Protein AF-0000000070243271 (afdb_homodimer)

Radius of gyration: 21.23 Å; Cα contacts (8 Å, |Δi|>4): 600; chains: 2; bounding box: 46×68×49 Å

Solvent-accessible surface area (backbone atoms only — not comparable to full-atom values): 15924 Å² total; per-residue (Å²): 131,81,69,35,31,33,35,34,61,38,67,76,50,45,68,40,22,35,49,40,26,50,56,62,60,64,47,43,55,57,32,71,38,32,36,36,36,37,34,34,60,41,64,71,77,74,75,65,86,79,69,79,80,71,76,58,77,74,60,64,72,60,84,61,71,49,67,11,54,52,48,18,47,50,57,23,44,75,54,47,26,44,73,46,78,45,79,45,78,36,56,53,50,62,47,52,55,48,50,40,57,75,67,62,37,62,31,36,41,38,58,31,37,12,82,38,94,88,37,57,43,46,67,51,70,55,58,51,53,40,65,29,55,51,90,45,35,35,33,39,35,62,31,69,54,76,125,132,80,69,34,30,34,35,34,61,39,64,77,50,46,68,40,22,34,50,40,25,50,55,60,62,63,46,43,56,57,31,71,38,32,37,36,36,38,33,34,59,42,63,70,78,74,74,65,86,78,72,81,80,72,75,58,77,74,60,66,73,59,85,62,72,52,68,9,55,54,48,19,46,50,59,23,44,76,54,45,25,43,72,46,78,46,79,44,78,37,57,54,52,61,47,53,53,49,52,40,58,76,67,62,36,62,30,36,40,38,58,31,36,12,82,37,93,88,39,56,44,48,66,52,70,54,58,50,51,39,66,30,56,51,90,44,36,36,32,38,35,63,30,69,53,76,126

Structure (mmCIF, N/CA/C/O backbone):
data_AF-0000000070243271-model_v1
#
loop_
_entity.id
_entity.type
_entity.pdbx_description
1 polymer 'UspA domain protein'
#
loop_
_atom_site.group_PDB
_atom_site.id
_atom_site.type_symbol
_atom_site.label_atom_id
_atom_site.label_alt_id
_atom_site.label_comp_id
_atom_site.label_asym_id
_atom_site.label_entity_id
_atom_site.label_seq_id
_atom_site.pdbx_PDB_ins_code
_atom_site.Cartn_x
_atom_site.Cartn_y
_atom_site.Cartn_z
_atom_site.occupancy
_atom_site.B_iso_or_equiv
_atom_site.auth_seq_id
_atom_site.auth_comp_id
_atom_site.auth_asym_id
_atom_site.auth_atom_id
_atom_site.pdbx_PDB_model_num
ATOM 1 N N . MET A 1 1 ? 19.438 6.48 -8.609 1 56.66 1 MET A N 1
ATOM 2 C CA . MET A 1 1 ? 18.094 6 -8.305 1 56.66 1 MET A CA 1
ATOM 3 C C . MET A 1 1 ? 17.281 7.066 -7.574 1 56.66 1 MET A C 1
ATOM 5 O O . MET A 1 1 ? 17.828 7.785 -6.73 1 56.66 1 MET A O 1
ATOM 9 N N . GLY A 1 2 ? 16.188 7.551 -8.211 1 71.31 2 GLY A N 1
ATOM 10 C CA . GLY A 1 2 ? 15.523 8.719 -7.656 1 71.31 2 GLY A CA 1
ATOM 11 C C . GLY A 1 2 ? 14.898 8.469 -6.297 1 71.31 2 GLY A C 1
ATOM 12 O O . GLY A 1 2 ? 14.844 7.328 -5.836 1 71.31 2 GLY A O 1
ATOM 13 N N . GLU A 1 3 ? 14.688 9.375 -5.477 1 90.12 3 GLU A N 1
ATOM 14 C CA . GLU A 1 3 ? 14.039 9.352 -4.168 1 90.12 3 GLU A CA 1
ATOM 15 C C . GLU A 1 3 ? 12.594 8.875 -4.281 1 90.12 3 GLU A C 1
ATOM 17 O O . GLU A 1 3 ? 11.875 9.273 -5.203 1 90.12 3 GLU A O 1
ATOM 22 N N . TYR A 1 4 ? 12.297 7.895 -3.494 1 97.12 4 TYR A N 1
ATOM 23 C CA . TYR A 1 4 ? 10.914 7.449 -3.404 1 97.12 4 TYR A CA 1
ATOM 24 C C . TYR A 1 4 ? 10.102 8.375 -2.508 1 97.12 4 TYR A C 1
ATOM 26 O O . TYR A 1 4 ? 10.383 8.508 -1.315 1 97.12 4 TYR A O 1
ATOM 34 N N . ARG A 1 5 ? 9.102 9.016 -3.047 1 98.44 5 ARG A N 1
ATOM 35 C CA . ARG A 1 5 ? 8.336 10.031 -2.334 1 98.44 5 ARG A CA 1
ATOM 36 C C . ARG A 1 5 ? 7.012 9.469 -1.833 1 98.44 5 ARG A C 1
ATOM 38 O O . ARG A 1 5 ? 6.223 8.938 -2.615 1 98.44 5 ARG A O 1
ATOM 45 N N . VAL A 1 6 ? 6.793 9.641 -0.526 1 98.69 6 VAL A N 1
ATOM 46 C CA . VAL A 1 6 ? 5.586 9.133 0.113 1 98.69 6 VAL A CA 1
ATOM 47 C C . VAL A 1 6 ? 4.805 10.281 0.744 1 98.69 6 VAL A C 1
ATOM 49 O O . VAL A 1 6 ? 5.387 11.148 1.398 1 98.69 6 VAL A O 1
ATOM 52 N N . LEU A 1 7 ? 3.488 10.289 0.453 1 98.81 7 LEU A N 1
ATOM 53 C CA . LEU A 1 7 ? 2.598 11.156 1.218 1 98.81 7 LEU A CA 1
ATOM 54 C C . LEU A 1 7 ? 1.928 10.383 2.35 1 98.81 7 LEU A C 1
ATOM 56 O O . LEU A 1 7 ? 1.363 9.305 2.123 1 98.81 7 LEU A O 1
ATOM 60 N N . LEU A 1 8 ? 2.029 10.906 3.553 1 98.69 8 LEU A N 1
ATOM 61 C CA . LEU A 1 8 ? 1.469 10.289 4.746 1 98.69 8 LEU A CA 1
ATOM 62 C C . LEU A 1 8 ? 0.475 11.219 5.43 1 98.69 8 LEU A C 1
ATOM 64 O O . LEU A 1 8 ? 0.831 11.93 6.379 1 98.69 8 LEU A O 1
ATOM 68 N N . PRO A 1 9 ? -0.8 11.18 4.938 1 98 9 PRO A N 1
ATOM 69 C CA . PRO A 1 9 ? -1.836 11.922 5.66 1 98 9 PRO A CA 1
ATOM 70 C C . PRO A 1 9 ? -2.141 11.328 7.031 1 98 9 PRO A C 1
ATOM 72 O O . PRO A 1 9 ? -2.324 10.109 7.152 1 98 9 PRO A O 1
ATOM 75 N N . VAL A 1 10 ? -2.197 12.211 8.016 1 95.81 10 VAL A N 1
ATOM 76 C CA . VAL A 1 10 ? -2.484 11.727 9.359 1 95.81 10 VAL A CA 1
ATOM 77 C C . VAL A 1 10 ? -3.607 12.555 9.984 1 95.81 10 VAL A C 1
ATOM 79 O O . VAL A 1 10 ? -3.812 13.711 9.609 1 95.81 10 VAL A O 1
ATOM 82 N N . ASP A 1 11 ? -4.379 11.836 10.82 1 90.88 11 ASP A N 1
ATOM 83 C CA . ASP A 1 11 ? -5.316 12.555 11.672 1 90.88 11 ASP A CA 1
ATOM 84 C C . ASP A 1 11 ? -4.703 12.852 13.039 1 90.88 11 ASP A C 1
ATOM 86 O O . ASP A 1 11 ? -3.482 12.961 13.172 1 90.88 11 ASP A O 1
ATOM 90 N N . THR A 1 12 ? -5.539 13.016 14.078 1 89 12 THR A N 1
ATOM 91 C CA . THR A 1 12 ? -5.031 13.406 15.391 1 89 12 THR A CA 1
ATOM 92 C C . THR A 1 12 ? -4.695 12.18 16.234 1 89 12 THR A C 1
ATOM 94 O O . THR A 1 12 ? -4.156 12.297 17.328 1 89 12 THR A O 1
ATOM 97 N N . GLU A 1 13 ? -4.969 10.992 15.688 1 89.88 13 GLU A N 1
ATOM 98 C CA . GLU A 1 13 ? -4.723 9.773 16.453 1 89.88 13 GLU A CA 1
ATOM 99 C C . GLU A 1 13 ? -3.273 9.32 16.328 1 89.88 13 GLU A C 1
ATOM 101 O O . GLU A 1 13 ? -2.852 8.867 15.258 1 89.88 13 GLU A O 1
ATOM 106 N N . THR A 1 14 ? -2.533 9.336 17.438 1 91.81 14 THR A N 1
ATOM 107 C CA . THR A 1 14 ? -1.091 9.117 17.453 1 91.81 14 THR A CA 1
ATOM 108 C C . THR A 1 14 ? -0.755 7.676 17.109 1 91.81 14 THR A C 1
ATOM 110 O O . THR A 1 14 ? 0.218 7.414 16.391 1 91.81 14 THR A O 1
ATOM 113 N N . ASN A 1 15 ? -1.508 6.703 17.578 1 90.62 15 ASN A N 1
ATOM 114 C CA . ASN A 1 15 ? -1.226 5.301 17.281 1 90.62 15 ASN A CA 1
ATOM 115 C C . ASN A 1 15 ? -1.332 5.004 15.789 1 90.62 15 ASN A C 1
ATOM 117 O O . ASN A 1 15 ? -0.486 4.305 15.227 1 90.62 15 ASN A O 1
ATOM 121 N N . ARG A 1 16 ? -2.334 5.555 15.188 1 93.31 16 ARG A N 1
ATOM 122 C CA . ARG A 1 16 ? -2.504 5.355 13.75 1 93.31 16 ARG A CA 1
ATOM 123 C C . ARG A 1 16 ? -1.382 6.031 12.969 1 93.31 16 ARG A C 1
ATOM 125 O O . ARG A 1 16 ? -0.866 5.469 12 1 93.31 16 ARG A O 1
ATOM 132 N N . ALA A 1 17 ? -1.034 7.219 13.43 1 94.5 17 ALA A N 1
ATOM 133 C CA . ALA A 1 17 ? 0.056 7.945 12.781 1 94.5 17 ALA A CA 1
ATOM 134 C C . ALA A 1 17 ? 1.365 7.168 12.875 1 94.5 17 ALA A C 1
ATOM 136 O O . ALA A 1 17 ? 2.1 7.055 11.891 1 94.5 17 ALA A O 1
ATOM 137 N N . ARG A 1 18 ? 1.622 6.633 14.023 1 94.88 18 ARG A N 1
ATOM 138 C CA . ARG A 1 18 ? 2.842 5.859 14.234 1 94.88 18 ARG A CA 1
ATOM 139 C C . ARG A 1 18 ? 2.854 4.609 13.359 1 94.88 18 ARG A C 1
ATOM 141 O O . ARG A 1 18 ? 3.863 4.293 12.727 1 94.88 18 ARG A O 1
ATOM 148 N N . HIS A 1 19 ? 1.741 3.943 13.32 1 94.44 19 HIS A N 1
ATOM 149 C CA . HIS A 1 19 ? 1.658 2.709 12.555 1 94.44 19 HIS A CA 1
ATOM 150 C C . HIS A 1 19 ? 1.854 2.977 11.062 1 94.44 19 HIS A C 1
ATOM 152 O O . HIS A 1 19 ? 2.566 2.234 10.383 1 94.44 19 HIS A O 1
ATOM 158 N N . ALA A 1 20 ? 1.233 4.008 10.594 1 96.25 20 ALA A N 1
ATOM 159 C CA . ALA A 1 20 ? 1.425 4.395 9.195 1 96.25 20 ALA A CA 1
ATOM 160 C C . ALA A 1 20 ? 2.885 4.742 8.922 1 96.25 20 ALA A C 1
ATOM 162 O O . ALA A 1 20 ? 3.441 4.34 7.895 1 96.25 20 ALA A O 1
ATOM 163 N N . ALA A 1 21 ? 3.49 5.461 9.844 1 97.38 21 ALA A N 1
ATOM 164 C CA . ALA A 1 21 ? 4.895 5.832 9.703 1 97.38 21 ALA A CA 1
ATOM 165 C C . ALA A 1 21 ? 5.789 4.594 9.672 1 97.38 21 ALA A C 1
ATOM 167 O O . ALA A 1 21 ? 6.734 4.523 8.883 1 97.38 21 ALA A O 1
ATOM 168 N N . GLU A 1 22 ? 5.48 3.676 10.5 1 95.94 22 GLU A N 1
ATOM 169 C CA . GLU A 1 22 ? 6.25 2.436 10.539 1 95.94 22 GLU A CA 1
ATOM 170 C C . GLU A 1 22 ? 6.137 1.67 9.227 1 95.94 22 GLU A C 1
ATOM 172 O O . GLU A 1 22 ? 7.094 1.025 8.789 1 95.94 22 GLU A O 1
ATOM 177 N N . THR A 1 23 ? 4.977 1.713 8.641 1 96.69 23 THR A N 1
ATOM 178 C CA . THR A 1 23 ? 4.77 1.091 7.34 1 96.69 23 THR A CA 1
ATOM 179 C C . THR A 1 23 ? 5.676 1.727 6.285 1 96.69 23 THR A C 1
ATOM 181 O O . THR A 1 23 ? 6.277 1.024 5.469 1 96.69 23 THR A O 1
ATOM 184 N N . VAL A 1 24 ? 5.816 3.029 6.297 1 97.62 24 VAL A N 1
ATOM 185 C CA . VAL A 1 24 ? 6.691 3.756 5.383 1 97.62 24 VAL A CA 1
ATOM 186 C C . VAL A 1 24 ? 8.148 3.395 5.664 1 97.62 24 VAL A C 1
ATOM 188 O O . VAL A 1 24 ? 8.922 3.139 4.734 1 97.62 24 VAL A O 1
ATOM 191 N N . ALA A 1 25 ? 8.5 3.309 6.918 1 96.44 25 ALA A N 1
ATOM 192 C CA . ALA A 1 25 ? 9.875 3.039 7.32 1 96.44 25 ALA A CA 1
ATOM 193 C C . ALA A 1 25 ? 10.289 1.619 6.941 1 96.44 25 ALA A C 1
ATOM 195 O O . ALA A 1 25 ? 11.484 1.312 6.863 1 96.44 25 ALA A O 1
ATOM 196 N N . ALA A 1 26 ? 9.344 0.75 6.723 1 95.31 26 ALA A N 1
ATOM 197 C CA . ALA A 1 26 ? 9.609 -0.658 6.441 1 95.31 26 ALA A CA 1
ATOM 198 C C . ALA A 1 26 ? 9.805 -0.891 4.945 1 95.31 26 ALA A C 1
ATOM 200 O O . ALA A 1 26 ? 10.078 -2.016 4.516 1 95.31 26 ALA A O 1
ATOM 201 N N . LEU A 1 27 ? 9.625 0.152 4.133 1 95.81 27 LEU A N 1
ATOM 202 C CA . LEU A 1 27 ? 9.859 0.013 2.697 1 95.81 27 LEU A CA 1
ATOM 203 C C . LEU A 1 27 ? 11.273 -0.48 2.418 1 95.81 27 LEU A C 1
ATOM 205 O O . LEU A 1 27 ? 12.18 -0.263 3.225 1 95.81 27 LEU A O 1
ATOM 209 N N . PRO A 1 28 ? 11.43 -1.157 1.275 1 93.81 28 PRO A N 1
ATOM 210 C CA . PRO A 1 28 ? 12.75 -1.725 1.02 1 93.81 28 PRO A CA 1
ATOM 211 C C . PRO A 1 28 ? 13.812 -0.657 0.759 1 93.81 28 PRO A C 1
ATOM 213 O O . PRO A 1 28 ? 13.477 0.481 0.419 1 93.81 28 PRO A O 1
ATOM 216 N N . GLY A 1 29 ? 15.086 -1.037 0.927 1 87 29 GLY A N 1
ATOM 217 C CA . GLY A 1 29 ? 16.203 -0.129 0.715 1 87 29 GLY A CA 1
ATOM 218 C C . GLY A 1 29 ? 16.562 0.673 1.951 1 87 29 GLY A C 1
ATOM 219 O O . GLY A 1 29 ? 16.078 0.388 3.047 1 87 29 GLY A O 1
ATOM 220 N N . ASP A 1 30 ? 17.422 1.712 1.722 1 89.06 30 ASP A N 1
ATOM 221 C CA . ASP A 1 30 ? 17.859 2.598 2.797 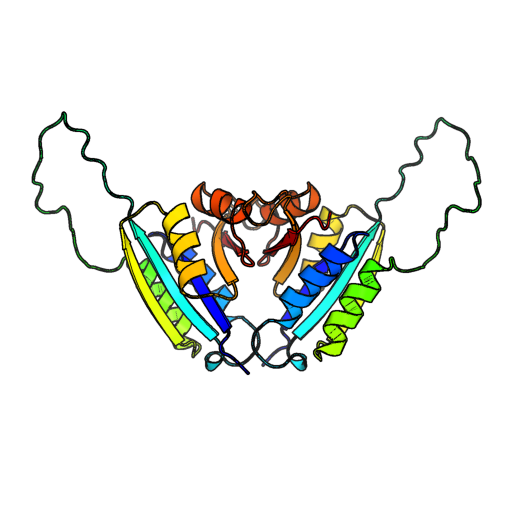1 89.06 30 ASP A CA 1
ATOM 222 C C . ASP A 1 30 ? 16.828 3.689 3.062 1 89.06 30 ASP A C 1
ATOM 224 O O . ASP A 1 30 ? 16.203 4.207 2.129 1 89.06 30 ASP A O 1
ATOM 228 N N . GLY A 1 31 ? 16.641 3.945 4.363 1 91.31 31 GLY A N 1
ATOM 229 C CA . GLY A 1 31 ? 15.742 5.027 4.715 1 91.31 31 GLY A CA 1
ATOM 230 C C . GLY A 1 31 ? 16 6.301 3.936 1 91.31 31 GLY A C 1
ATOM 231 O O . GLY A 1 31 ? 15.078 7.035 3.596 1 91.31 31 GLY A O 1
ATOM 232 N N . ALA A 1 32 ? 17.203 6.516 3.576 1 92.44 32 ALA A N 1
ATOM 233 C CA . ALA A 1 32 ? 17.609 7.738 2.883 1 92.44 32 ALA A CA 1
ATOM 234 C C . ALA A 1 32 ? 17.078 7.762 1.455 1 92.44 32 ALA A C 1
ATOM 236 O O . ALA A 1 32 ? 17.062 8.805 0.803 1 92.44 32 ALA A O 1
ATOM 237 N N . SER A 1 33 ? 16.609 6.664 0.998 1 93.31 33 SER A N 1
ATOM 238 C CA . SER A 1 33 ? 16.078 6.586 -0.355 1 93.31 33 SER A CA 1
ATOM 239 C C . SER A 1 33 ? 14.594 6.953 -0.378 1 93.31 33 SER A C 1
ATOM 241 O O . SER A 1 33 ? 13.984 7.043 -1.448 1 93.31 33 SER A O 1
ATOM 243 N N . VAL A 1 34 ? 14.039 7.215 0.817 1 97 34 VAL A N 1
ATOM 244 C CA . VAL A 1 34 ? 12.625 7.547 0.947 1 97 34 VAL A CA 1
ATOM 245 C C . VAL A 1 34 ? 12.477 8.969 1.477 1 97 34 VAL A C 1
ATOM 247 O O . VAL A 1 34 ? 13.203 9.383 2.385 1 97 34 VAL A O 1
ATOM 250 N N . HIS A 1 35 ? 11.617 9.711 0.886 1 98.12 35 HIS A N 1
ATOM 251 C CA . HIS A 1 35 ? 11.195 11.023 1.362 1 98.12 35 HIS A CA 1
ATOM 252 C C . HIS A 1 35 ? 9.703 11.039 1.686 1 98.12 35 HIS A C 1
ATOM 254 O O . HIS A 1 35 ? 8.867 10.828 0.802 1 98.12 35 HIS A O 1
ATOM 260 N N . ALA A 1 36 ? 9.398 11.336 2.943 1 98.56 36 ALA A N 1
ATOM 261 C CA . ALA A 1 36 ? 8 11.312 3.381 1 98.56 36 ALA A CA 1
ATOM 262 C C . ALA A 1 36 ? 7.512 12.727 3.705 1 98.56 36 ALA A C 1
ATOM 264 O O . ALA A 1 36 ? 8.219 13.5 4.344 1 98.56 36 ALA A O 1
ATOM 265 N N . THR A 1 37 ? 6.383 13.055 3.217 1 98.69 37 THR A N 1
ATOM 266 C CA . THR A 1 37 ? 5.656 14.242 3.648 1 98.69 37 THR A CA 1
ATOM 267 C C . THR A 1 37 ? 4.496 13.859 4.562 1 98.69 37 THR A C 1
ATOM 269 O O . THR A 1 37 ? 3.525 13.242 4.121 1 98.69 37 THR A O 1
ATOM 272 N N . VAL A 1 38 ? 4.625 14.211 5.793 1 98.56 38 VAL A N 1
ATOM 273 C CA . VAL A 1 38 ? 3.541 14.016 6.75 1 98.56 38 VAL A CA 1
ATOM 274 C C . VAL A 1 38 ? 2.562 15.188 6.664 1 98.56 38 VAL A C 1
ATOM 276 O O . VAL A 1 38 ? 2.938 16.328 6.902 1 98.56 38 VAL A O 1
ATOM 279 N N . LEU A 1 39 ? 1.296 14.859 6.332 1 98.06 39 LEU A N 1
ATOM 280 C CA . LEU A 1 39 ? 0.301 15.891 6.047 1 98.06 39 LEU A CA 1
ATOM 281 C C . LEU A 1 39 ? -0.854 15.82 7.039 1 98.06 39 LEU A C 1
ATOM 283 O O . LEU A 1 39 ? -1.428 14.75 7.254 1 98.06 39 LEU A O 1
ATOM 287 N N . HIS A 1 40 ? -1.132 16.828 7.617 1 96.75 40 HIS A N 1
ATOM 288 C CA . HIS A 1 40 ? -2.344 16.984 8.414 1 96.75 40 HIS A CA 1
ATOM 289 C C . HIS A 1 40 ? -3.254 18.062 7.824 1 96.75 40 HIS A C 1
ATOM 291 O O . HIS A 1 40 ? -2.814 19.188 7.574 1 96.75 40 HIS A O 1
ATOM 297 N N . VAL A 1 41 ? -4.504 17.672 7.641 1 95.19 41 VAL A N 1
ATOM 298 C CA . VAL A 1 41 ? -5.488 18.578 7.059 1 95.19 41 VAL A CA 1
ATOM 299 C C . VAL A 1 41 ? -6.555 18.922 8.094 1 95.19 41 VAL A C 1
ATOM 301 O O . VAL A 1 41 ? -7.145 18.031 8.703 1 95.19 41 VAL A O 1
ATOM 304 N N . ILE A 1 42 ? -6.797 20.141 8.336 1 89.19 42 ILE A N 1
ATOM 305 C CA . ILE A 1 42 ? -7.844 20.609 9.242 1 89.19 42 ILE A CA 1
ATOM 306 C C . ILE A 1 42 ? -9.008 21.172 8.43 1 89.19 42 ILE A C 1
ATOM 308 O O . ILE A 1 42 ? -8.82 22.047 7.574 1 89.19 42 ILE A O 1
ATOM 312 N N . GLU A 1 43 ? -10.164 20.578 8.648 1 84.56 43 GLU A N 1
ATOM 313 C CA . GLU A 1 43 ? -11.344 21.109 7.977 1 84.56 43 GLU A CA 1
ATOM 314 C C . GLU A 1 43 ? -11.789 22.422 8.602 1 84.56 43 GLU A C 1
ATOM 316 O O . GLU A 1 43 ? -11.891 22.547 9.82 1 84.56 43 GLU A O 1
ATOM 321 N N . PRO A 1 44 ? -11.945 23.422 7.707 1 74.62 44 PRO A N 1
ATOM 322 C CA . PRO A 1 44 ? -12.367 24.719 8.25 1 74.62 44 PRO A CA 1
ATOM 323 C C . PRO A 1 44 ? -13.75 24.656 8.891 1 74.62 44 PRO A C 1
ATOM 325 O O . PRO A 1 44 ? -14.609 23.875 8.461 1 74.62 44 PRO A O 1
ATOM 328 N N . PHE A 1 45 ? -13.852 24.938 10.18 1 60.88 45 PHE A N 1
ATOM 329 C CA . PHE A 1 45 ? -15.156 25.109 10.812 1 60.88 45 PHE A CA 1
ATOM 330 C C . PHE A 1 45 ? -16.016 26.094 10.031 1 60.88 45 PHE A C 1
ATOM 332 O O . PHE A 1 45 ? -15.562 27.188 9.688 1 60.88 45 PHE A O 1
ATOM 339 N N . GLU A 1 46 ? -16.844 25.547 9.102 1 53.69 46 GLU A N 1
ATOM 340 C CA . GLU A 1 46 ? -17.781 26.531 8.578 1 53.69 46 GLU A CA 1
ATOM 341 C C . GLU A 1 46 ? -18.547 27.219 9.703 1 53.69 46 GLU A C 1
ATOM 343 O O . GLU A 1 46 ? -19.203 26.547 10.508 1 53.69 46 GLU A O 1
ATOM 348 N N . ALA A 1 47 ? -18.141 28.297 10.289 1 48.56 47 ALA A N 1
ATOM 349 C CA . ALA A 1 47 ? -19.047 29.062 11.133 1 48.56 47 ALA A CA 1
ATOM 350 C C . ALA A 1 47 ? -20.422 29.188 10.5 1 48.56 47 ALA A C 1
ATOM 352 O O . ALA A 1 47 ? -20.562 29.719 9.391 1 48.56 47 ALA A O 1
ATOM 353 N N . THR A 1 48 ? -21.297 28.281 10.648 1 49.75 48 THR A N 1
ATOM 354 C CA . THR A 1 48 ? -22.641 28.688 10.289 1 49.75 48 THR A CA 1
ATOM 355 C C . THR A 1 48 ? -22.969 30.078 10.836 1 49.75 48 THR A C 1
ATOM 357 O O . THR A 1 48 ? -22.469 30.453 11.906 1 49.75 48 THR A O 1
ATOM 360 N N . ASP A 1 49 ? -23.391 31 10.102 1 45.22 49 ASP A N 1
ATOM 361 C CA . ASP A 1 49 ? -23.812 32.375 10.391 1 45.22 49 ASP A CA 1
ATOM 362 C C . ASP A 1 49 ? -24.609 32.438 11.703 1 45.22 49 ASP A C 1
ATOM 364 O O . ASP A 1 49 ? -24.953 33.531 12.172 1 45.22 49 ASP A O 1
ATOM 368 N N . GLU A 1 50 ? -25.438 31.438 12.18 1 46.78 50 GLU A N 1
ATOM 369 C CA . GLU A 1 50 ? -26.391 31.953 13.164 1 46.78 50 GLU A CA 1
ATOM 370 C C . GLU A 1 50 ? -25.719 32.156 14.531 1 46.78 50 GLU A C 1
ATOM 372 O O . GLU A 1 50 ? -26.266 32.844 15.391 1 46.78 50 GLU A O 1
ATOM 377 N N . GLY A 1 51 ? -25.219 31.031 15.312 1 43.12 51 GLY A N 1
ATOM 378 C CA . GLY A 1 51 ? -25.078 31.266 16.734 1 43.12 51 GLY A CA 1
ATOM 379 C C . GLY A 1 51 ? -23.812 32 17.109 1 43.12 51 GLY A C 1
ATOM 380 O O . GLY A 1 51 ? -22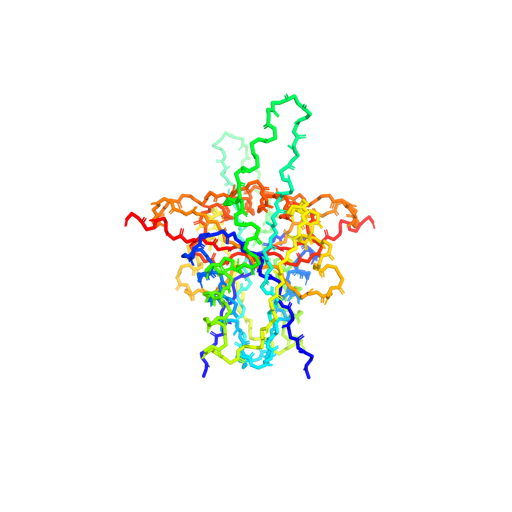.953 32.219 16.25 1 43.12 51 GLY A O 1
ATOM 381 N N . PRO A 1 52 ? -23.734 32.656 18.438 1 44.62 52 PRO A N 1
ATOM 382 C CA . PRO A 1 52 ? -22.812 33.656 18.922 1 44.62 52 PRO A CA 1
ATOM 383 C C . PRO A 1 52 ? -21.344 33.281 18.719 1 44.62 52 PRO A C 1
ATOM 385 O O . PRO A 1 52 ? -21.016 32.094 18.672 1 44.62 52 PRO A O 1
ATOM 388 N N . ILE A 1 53 ? -20.734 34.094 18.062 1 42.69 53 ILE A N 1
ATOM 389 C CA . ILE A 1 53 ? -19.281 34.25 17.984 1 42.69 53 ILE A CA 1
ATOM 390 C C . ILE A 1 53 ? -18.656 34 19.359 1 42.69 53 ILE A C 1
ATOM 392 O O . ILE A 1 53 ? -18.781 34.812 20.266 1 42.69 53 ILE A O 1
ATOM 396 N N . ILE A 1 54 ? -19.016 32.875 20.094 1 39.97 54 ILE A N 1
ATOM 397 C CA . ILE A 1 54 ? -18.234 32.812 21.312 1 39.97 54 ILE A CA 1
ATOM 398 C C . ILE A 1 54 ? -16.734 32.844 20.969 1 39.97 54 ILE A C 1
ATOM 400 O O . ILE A 1 54 ? -16.266 32 20.219 1 39.97 54 ILE A O 1
ATOM 404 N N . GLU A 1 55 ? -16.125 34.031 21.031 1 39.22 55 GLU A N 1
ATOM 405 C CA . GLU A 1 55 ? -14.695 34.312 21.047 1 39.22 55 GLU A CA 1
ATOM 406 C C . GLU A 1 55 ? -13.945 33.344 21.953 1 39.22 55 GLU A C 1
ATOM 408 O O . GLU A 1 55 ? -13.797 33.594 23.156 1 39.22 55 GLU A O 1
ATOM 413 N N . THR A 1 56 ? -14.492 32.188 22.266 1 37.19 56 THR A N 1
ATOM 414 C CA . THR A 1 56 ? -13.547 31.547 23.172 1 37.19 56 THR A CA 1
ATOM 415 C C . THR A 1 56 ? -12.141 31.547 22.562 1 37.19 56 THR A C 1
ATOM 417 O O . THR A 1 56 ? -11.969 31.266 21.391 1 37.19 56 THR A O 1
ATOM 420 N N . ASP A 1 57 ? -11.32 32.406 23.078 1 38.34 57 ASP A N 1
ATOM 421 C CA . ASP A 1 57 ? -9.867 32.531 22.953 1 38.34 57 ASP A CA 1
ATOM 422 C C . ASP A 1 57 ? -9.227 31.188 22.688 1 38.34 57 ASP A C 1
ATOM 424 O O . ASP A 1 57 ? -8.102 31.109 22.188 1 38.34 57 ASP A O 1
ATOM 428 N N . ASP A 1 58 ? -9.773 30.188 23.422 1 36.47 58 ASP A N 1
ATOM 429 C CA . ASP A 1 58 ? -8.992 28.953 23.438 1 36.47 58 ASP A CA 1
ATOM 430 C C . ASP A 1 58 ? -9.094 28.234 22.094 1 36.47 58 ASP A C 1
ATOM 432 O O . ASP A 1 58 ? -9.078 27 22.047 1 36.47 58 ASP A O 1
ATOM 436 N N . ILE A 1 59 ? -9.906 28.859 21.203 1 39.66 59 ILE A N 1
ATOM 437 C CA . ILE A 1 59 ? -9.664 28.203 19.922 1 39.66 59 ILE A CA 1
ATOM 438 C C . ILE A 1 59 ? -8.156 28.094 19.688 1 39.66 59 ILE A C 1
ATOM 440 O O . ILE A 1 59 ? -7.473 29.094 19.469 1 39.66 59 ILE A O 1
ATOM 444 N N . HIS A 1 60 ? -7.512 27.422 20.484 1 37.09 60 HIS A N 1
ATOM 445 C CA . HIS A 1 60 ? -6.148 27.062 20.094 1 37.09 60 HIS A CA 1
ATOM 446 C C . HIS A 1 60 ? -6.004 27 18.578 1 37.09 60 HIS A C 1
ATOM 448 O O . HIS A 1 60 ? -6.5 26.062 17.953 1 37.09 60 HIS A O 1
ATOM 454 N N . THR A 1 61 ? -6.301 27.984 17.891 1 41.94 61 THR A N 1
ATOM 455 C CA . THR A 1 61 ? -5.566 28.172 16.641 1 41.94 61 THR A CA 1
ATOM 456 C C . THR A 1 61 ? -4.145 27.625 16.766 1 41.94 61 THR A C 1
ATOM 458 O O . THR A 1 61 ? -3.227 28.125 16.109 1 41.94 61 THR A O 1
ATOM 461 N N . ASP A 1 62 ? -3.754 27.203 17.969 1 42.53 62 ASP A N 1
ATOM 462 C CA . ASP A 1 62 ? -2.371 26.797 18.219 1 42.53 62 ASP A CA 1
ATOM 463 C C . ASP A 1 62 ? -1.803 26.031 17.031 1 42.53 62 ASP A C 1
ATOM 465 O O . ASP A 1 62 ? -2.365 25.016 16.609 1 42.53 62 ASP A O 1
ATOM 469 N N . ASP A 1 63 ? -1.17 26.766 16.125 1 49.59 63 ASP A N 1
ATOM 470 C CA . ASP A 1 63 ? -0.123 26.344 15.203 1 49.59 63 ASP A CA 1
ATOM 471 C C . ASP A 1 63 ? 0.544 25.047 15.68 1 49.59 63 ASP A C 1
ATOM 473 O O . ASP A 1 63 ? 1.658 24.734 15.258 1 49.59 63 ASP A O 1
ATOM 477 N N . THR A 1 64 ? 0.116 24.562 16.844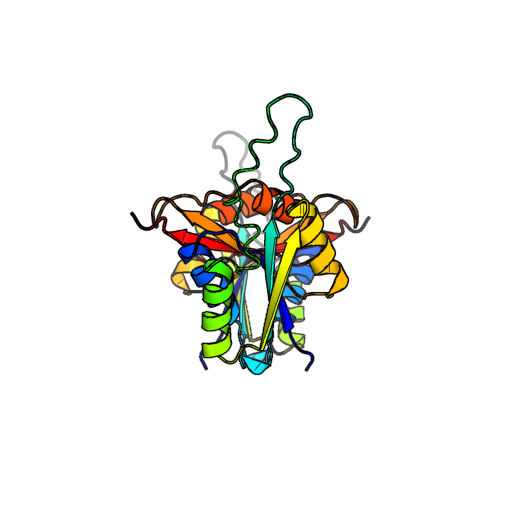 1 57.69 64 THR A N 1
ATOM 478 C CA . THR A 1 64 ? 0.829 23.375 17.328 1 57.69 64 THR A CA 1
ATOM 479 C C . THR A 1 64 ? 0.442 22.141 16.531 1 57.69 64 THR A C 1
ATOM 481 O O . THR A 1 64 ? -0.745 21.859 16.344 1 57.69 64 THR A O 1
ATOM 484 N N . LEU A 1 65 ? 1.338 21.75 15.734 1 65.88 65 LEU A N 1
ATOM 485 C CA . LEU A 1 65 ? 1.211 20.484 15.031 1 65.88 65 LEU A CA 1
ATOM 486 C C . LEU A 1 65 ? 0.668 19.406 15.961 1 65.88 65 LEU A C 1
ATOM 488 O O . LEU A 1 65 ? 1.09 19.297 17.125 1 65.88 65 LEU A O 1
ATOM 492 N N . PRO A 1 66 ? -0.458 18.859 15.539 1 79.44 66 PRO A N 1
ATOM 493 C CA . PRO A 1 66 ? -0.914 17.734 16.359 1 79.44 66 PRO A CA 1
ATOM 494 C C . PRO A 1 66 ? 0.213 16.766 16.703 1 79.44 66 PRO A C 1
ATOM 496 O O . PRO A 1 66 ? 1.154 16.594 15.93 1 79.44 66 PRO A O 1
ATOM 499 N N . ASP A 1 67 ? 0.197 16.281 17.906 1 89.38 67 ASP A N 1
ATOM 500 C CA . ASP A 1 67 ? 1.158 15.297 18.391 1 89.38 67 ASP A CA 1
ATOM 501 C C . ASP A 1 67 ? 1.314 14.156 17.375 1 89.38 67 ASP A C 1
ATOM 503 O O . ASP A 1 67 ? 2.402 13.594 17.234 1 89.38 67 ASP A O 1
ATOM 507 N N . SER A 1 68 ? 0.316 13.93 16.641 1 91.69 68 SER A N 1
ATOM 508 C CA . SER A 1 68 ? 0.344 12.836 15.68 1 91.69 68 SER A CA 1
ATOM 509 C C . SER A 1 68 ? 1.347 13.109 14.562 1 91.69 68 SER A C 1
ATOM 511 O O . SER A 1 68 ? 2.018 12.188 14.086 1 91.69 68 SER A O 1
ATOM 513 N N . ILE A 1 69 ? 1.476 14.305 14.133 1 94.12 69 ILE A N 1
ATOM 514 C CA . ILE A 1 69 ? 2.408 14.672 13.07 1 94.12 69 ILE A CA 1
ATOM 515 C C . ILE A 1 69 ? 3.842 14.438 13.539 1 94.12 69 ILE A C 1
ATOM 517 O O . ILE A 1 69 ? 4.637 13.805 12.844 1 94.12 69 ILE A O 1
ATOM 521 N N . GLU A 1 70 ? 4.082 14.93 14.688 1 94.19 70 GLU A N 1
ATOM 522 C CA . GLU A 1 70 ? 5.438 14.789 15.211 1 94.19 70 GLU A CA 1
ATOM 523 C C . GLU A 1 70 ? 5.766 13.336 15.516 1 94.19 70 GLU A C 1
ATOM 525 O O . GLU A 1 70 ? 6.895 12.883 15.297 1 94.19 70 GLU A O 1
ATOM 530 N N . THR A 1 71 ? 4.828 12.688 16.031 1 95.31 71 THR A N 1
ATOM 531 C CA . THR A 1 71 ? 5.012 11.266 16.312 1 95.31 71 THR A CA 1
ATOM 532 C C . THR A 1 71 ? 5.391 10.508 15.039 1 95.31 71 THR A C 1
ATOM 534 O O . THR A 1 71 ? 6.348 9.727 15.031 1 95.31 71 THR A O 1
ATOM 537 N N . ALA A 1 72 ? 4.688 10.75 13.992 1 97.12 72 ALA A N 1
ATOM 538 C CA . ALA A 1 72 ? 4.98 10.102 12.719 1 97.12 72 ALA A CA 1
ATOM 539 C C . ALA A 1 72 ? 6.344 10.523 12.188 1 97.12 72 ALA A C 1
ATOM 541 O O . ALA A 1 72 ? 7.137 9.688 11.75 1 97.12 72 ALA A O 1
ATOM 542 N N . ALA A 1 73 ? 6.59 11.805 12.273 1 97.69 73 ALA A N 1
ATOM 543 C CA . ALA A 1 73 ? 7.848 12.344 11.758 1 97.69 73 ALA A CA 1
ATOM 544 C C . ALA A 1 73 ? 9.039 11.75 12.5 1 97.69 73 ALA A C 1
ATOM 546 O O . ALA A 1 73 ? 10.023 11.344 11.883 1 97.69 73 ALA A O 1
ATOM 547 N N . ASP A 1 74 ? 8.945 11.695 13.742 1 97.06 74 ASP A N 1
ATOM 548 C CA . ASP A 1 74 ? 10.031 11.18 14.562 1 97.06 74 ASP A CA 1
ATOM 549 C C . ASP A 1 74 ? 10.281 9.695 14.281 1 97.06 74 ASP A C 1
ATOM 551 O O . ASP A 1 74 ? 11.43 9.258 14.203 1 97.06 74 ASP A O 1
ATOM 555 N N . ALA A 1 75 ? 9.227 8.953 14.18 1 96.75 75 ALA A N 1
ATOM 556 C CA . ALA A 1 75 ? 9.344 7.531 13.859 1 96.75 75 ALA A CA 1
ATOM 557 C C . ALA A 1 75 ? 10.078 7.332 12.531 1 96.75 75 ALA A C 1
ATOM 559 O O . ALA A 1 75 ? 10.898 6.422 12.406 1 96.75 75 ALA A O 1
ATOM 560 N N . LEU A 1 76 ? 9.797 8.188 11.594 1 98.06 76 LEU A N 1
ATOM 561 C CA . LEU A 1 76 ? 10.422 8.102 10.273 1 98.06 76 LEU A CA 1
ATOM 562 C C . LEU A 1 76 ? 11.883 8.523 10.336 1 98.06 76 LEU A C 1
ATOM 564 O O . LEU A 1 76 ? 12.758 7.832 9.812 1 98.06 76 LEU A O 1
ATOM 568 N N . ARG A 1 77 ? 12.164 9.617 10.992 1 97.88 77 ARG A N 1
ATOM 569 C CA . ARG A 1 77 ? 13.516 10.141 11.094 1 97.88 77 ARG A CA 1
ATOM 570 C C . ARG A 1 77 ? 14.438 9.148 11.812 1 97.88 77 ARG A C 1
ATOM 572 O O . ARG A 1 77 ? 15.602 9 11.445 1 97.88 77 ARG A O 1
ATOM 579 N N . SER A 1 78 ? 13.891 8.484 12.789 1 97.06 78 SER A N 1
ATOM 580 C CA . SER A 1 78 ? 14.664 7.504 13.547 1 97.06 78 SER A CA 1
ATOM 581 C C . SER A 1 78 ? 15.141 6.359 12.656 1 97.06 78 SER A C 1
ATOM 583 O O . SER A 1 78 ? 16.094 5.664 13 1 97.06 78 SER A O 1
ATOM 585 N N . GLU A 1 79 ? 14.492 6.195 11.531 1 96.19 79 GLU A N 1
ATOM 586 C CA . GLU A 1 79 ? 14.859 5.121 10.617 1 96.19 79 GLU A CA 1
ATOM 587 C C . GLU A 1 79 ? 15.625 5.656 9.414 1 96.19 79 GLU A C 1
ATOM 589 O O . GLU A 1 79 ? 15.797 4.957 8.414 1 96.19 79 GLU A O 1
ATOM 594 N N . GLY A 1 80 ? 15.922 6.93 9.484 1 96.5 80 GLY A N 1
ATOM 595 C CA . GLY A 1 80 ? 16.766 7.523 8.453 1 96.5 80 GLY A CA 1
ATOM 596 C C . GLY A 1 80 ? 15.969 8.047 7.266 1 96.5 80 GLY A C 1
ATOM 597 O O . GLY A 1 80 ? 16.547 8.375 6.227 1 96.5 80 GLY A O 1
ATOM 598 N N . VAL A 1 81 ? 14.672 8.125 7.402 1 97.5 81 VAL A N 1
ATOM 599 C CA . VAL A 1 81 ? 13.82 8.648 6.336 1 97.5 81 VAL A CA 1
ATOM 600 C C . VAL A 1 81 ? 13.836 10.172 6.367 1 97.5 81 VAL A C 1
ATOM 602 O O . VAL A 1 81 ? 13.742 10.781 7.438 1 97.5 81 VAL A O 1
ATOM 605 N N . GLU A 1 82 ? 13.984 10.773 5.246 1 97.5 82 GLU A N 1
ATOM 606 C CA . GLU A 1 82 ? 13.812 12.227 5.16 1 97.5 82 GLU A CA 1
ATOM 607 C C . GLU A 1 82 ? 12.344 12.609 5.289 1 97.5 82 GLU A C 1
ATOM 609 O O . GLU A 1 82 ? 11.477 12 4.66 1 97.5 82 GLU A O 1
ATOM 614 N N . VAL A 1 83 ? 12.117 13.695 6.125 1 98.19 83 VAL A N 1
ATOM 615 C CA . VAL A 1 83 ? 10.719 13.977 6.434 1 98.19 83 VAL A CA 1
ATOM 616 C C . VAL A 1 83 ? 10.445 15.469 6.289 1 98.19 83 VAL A C 1
ATOM 618 O O . VAL A 1 83 ? 11.203 16.297 6.793 1 98.19 83 VAL A O 1
ATOM 621 N N . ASP A 1 84 ? 9.383 15.797 5.594 1 97.88 84 ASP A N 1
ATOM 622 C CA . ASP A 1 84 ? 8.727 17.094 5.645 1 97.88 84 ASP A CA 1
ATOM 623 C C . ASP A 1 84 ? 7.359 17 6.324 1 97.88 84 ASP A C 1
ATOM 625 O O . ASP A 1 84 ? 6.684 15.969 6.219 1 97.88 84 ASP A O 1
ATOM 629 N N . THR A 1 85 ? 7.031 18.031 6.996 1 97.5 85 THR A N 1
ATOM 630 C CA . THR A 1 85 ? 5.703 18.078 7.598 1 97.5 85 THR A CA 1
ATOM 631 C C . THR A 1 85 ? 4.895 19.234 7.012 1 97.5 85 THR A C 1
ATOM 633 O O . THR A 1 85 ? 5.445 20.297 6.699 1 97.5 85 THR A O 1
ATOM 636 N N . ARG A 1 86 ? 3.627 18.969 6.844 1 95.38 86 ARG A N 1
ATOM 637 C CA . ARG A 1 86 ? 2.701 19.984 6.34 1 95.38 86 ARG A CA 1
ATOM 638 C C . ARG A 1 86 ? 1.406 19.984 7.141 1 95.38 86 ARG A C 1
ATOM 640 O O . ARG A 1 86 ? 0.886 18.938 7.496 1 95.38 86 ARG A O 1
ATOM 647 N N . HIS A 1 87 ? 1.021 21.109 7.453 1 93.25 87 HIS A N 1
ATOM 648 C CA . HIS A 1 87 ? -0.256 21.359 8.109 1 93.25 87 HIS A CA 1
ATOM 649 C C . HIS A 1 87 ? -1.099 22.344 7.297 1 93.25 87 HIS A C 1
ATOM 651 O O . HIS A 1 87 ? -0.739 23.516 7.16 1 93.25 87 HIS A O 1
ATOM 657 N N . VAL A 1 88 ? -2.223 21.906 6.801 1 91.75 88 VAL A N 1
ATOM 658 C CA . VAL A 1 88 ? -2.975 22.672 5.824 1 91.75 88 VAL A CA 1
ATOM 659 C C . VAL A 1 88 ? -4.453 22.703 6.211 1 91.75 88 VAL A C 1
ATOM 661 O O . VAL A 1 88 ? -4.973 21.734 6.762 1 91.75 88 VAL A O 1
ATOM 664 N N . GLU A 1 89 ? -5.078 23.812 5.992 1 92.31 89 GLU A N 1
ATOM 665 C CA . GLU A 1 89 ? -6.527 23.906 6.125 1 92.31 89 GLU A CA 1
ATOM 666 C C . GLU A 1 89 ? -7.227 23.609 4.805 1 92.31 89 GLU A C 1
ATOM 668 O O . GLU A 1 89 ? -6.801 24.078 3.748 1 92.31 89 GLU A O 1
ATOM 673 N N . GLY A 1 90 ? -8.273 22.734 4.789 1 94.62 90 GLY A N 1
ATOM 674 C CA . GLY A 1 90 ? -9.016 22.406 3.584 1 94.62 90 GLY A CA 1
ATOM 675 C C . GLY A 1 90 ? -9.805 21.125 3.703 1 94.62 90 GLY A C 1
ATOM 676 O O . GLY A 1 90 ? -9.93 20.562 4.797 1 94.62 90 GLY A O 1
ATOM 677 N N . ASP A 1 91 ? -10.453 20.812 2.6 1 95.56 91 ASP A N 1
ATOM 678 C CA . ASP A 1 91 ? -11.078 19.5 2.516 1 95.56 91 ASP A CA 1
ATOM 679 C C . ASP A 1 91 ? -10.031 18.391 2.473 1 95.56 91 ASP A C 1
ATOM 681 O O . ASP A 1 91 ? -9.141 18.391 1.618 1 95.56 91 ASP A O 1
ATOM 685 N N . PRO A 1 92 ? -10.156 17.469 3.363 1 96.69 92 PRO A N 1
ATOM 686 C CA . PRO A 1 92 ? -9.109 16.453 3.482 1 96.69 92 PRO A CA 1
ATOM 687 C C . PRO A 1 92 ? -8.867 15.695 2.18 1 96.69 92 PRO A C 1
ATOM 689 O O . PRO A 1 92 ? -7.723 15.539 1.752 1 96.69 92 PRO A O 1
ATOM 692 N N . VAL A 1 93 ? -9.891 15.242 1.53 1 97.5 93 VAL A N 1
ATOM 693 C CA . VAL A 1 93 ? -9.75 14.422 0.332 1 97.5 93 VAL A CA 1
ATOM 694 C C . VAL A 1 93 ? -9.125 15.242 -0.789 1 97.5 93 VAL A C 1
ATOM 696 O O . VAL A 1 93 ? -8.133 14.828 -1.396 1 97.5 93 VAL A O 1
ATOM 699 N N . GLU A 1 94 ? -9.641 16.438 -1.001 1 97.69 94 GLU A N 1
ATOM 700 C CA . GLU A 1 94 ? -9.125 17.312 -2.043 1 97.69 94 GLU A CA 1
ATOM 701 C C . GLU A 1 94 ? -7.676 17.703 -1.773 1 97.69 94 GLU A C 1
ATOM 703 O O . GLU A 1 94 ? -6.852 17.719 -2.691 1 97.69 94 GLU A O 1
ATOM 708 N N . THR A 1 95 ? -7.434 17.969 -0.564 1 97.94 95 THR A N 1
ATOM 709 C CA . THR A 1 95 ? -6.09 18.391 -0.193 1 97.94 95 THR A CA 1
ATOM 710 C C . THR A 1 95 ? -5.094 17.25 -0.361 1 97.94 95 THR A C 1
ATOM 712 O O . THR A 1 95 ? -4.02 17.438 -0.933 1 97.94 95 THR A O 1
ATOM 715 N N . ILE A 1 96 ? -5.422 16.062 0.075 1 98.38 96 ILE A N 1
ATOM 716 C CA . ILE A 1 96 ? -4.543 14.898 -0.014 1 98.38 96 ILE A CA 1
ATOM 717 C C . ILE A 1 96 ? -4.23 14.602 -1.479 1 98.38 96 ILE A C 1
ATOM 719 O O . ILE A 1 96 ? -3.068 14.445 -1.853 1 98.38 96 ILE A O 1
ATOM 723 N N . LEU A 1 97 ? -5.281 14.586 -2.271 1 97.88 97 LEU A N 1
ATOM 724 C CA . LEU A 1 97 ? -5.098 14.273 -3.686 1 97.88 97 LEU A CA 1
ATOM 725 C C . LEU A 1 97 ? -4.305 15.375 -4.383 1 97.88 97 LEU A C 1
ATOM 727 O O . LEU A 1 97 ? -3.449 15.086 -5.227 1 97.88 97 LEU A O 1
ATOM 731 N N . GLY A 1 98 ? -4.598 16.609 -4.031 1 98.06 98 GLY A N 1
ATOM 732 C CA . GLY A 1 98 ? -3.867 17.734 -4.598 1 98.06 98 GLY A CA 1
ATOM 733 C C . GLY A 1 98 ? -2.396 17.734 -4.234 1 98.06 98 GLY A C 1
ATOM 734 O O . GLY A 1 98 ? -1.537 17.922 -5.098 1 98.06 98 GLY A O 1
ATOM 735 N N . VAL A 1 99 ? -2.07 17.516 -2.986 1 98.31 99 VAL A N 1
ATOM 736 C CA . VAL A 1 99 ? -0.684 17.484 -2.531 1 98.31 99 VAL A CA 1
ATOM 737 C C . VAL A 1 99 ? 0.052 16.312 -3.18 1 98.31 99 VAL A C 1
ATOM 739 O O . VAL A 1 99 ? 1.21 16.453 -3.584 1 98.31 99 VAL A O 1
ATOM 742 N N . ALA A 1 100 ? -0.604 15.18 -3.271 1 98 100 ALA A N 1
ATOM 743 C CA . ALA A 1 100 ? -0.006 14.023 -3.926 1 98 100 ALA A CA 1
ATOM 744 C C . ALA A 1 100 ? 0.398 14.344 -5.359 1 98 100 ALA A C 1
ATOM 746 O O . ALA A 1 100 ? 1.474 13.953 -5.816 1 98 100 ALA A O 1
ATOM 747 N N . ARG A 1 101 ? -0.496 15.008 -6.031 1 97.12 101 ARG A N 1
ATOM 748 C CA . ARG A 1 101 ? -0.235 15.398 -7.414 1 97.12 101 ARG A CA 1
ATOM 749 C C . ARG A 1 101 ? 0.902 16.406 -7.488 1 97.12 101 ARG A C 1
ATOM 751 O O . ARG A 1 101 ? 1.837 16.25 -8.273 1 97.12 101 ARG A O 1
ATOM 758 N N . ASP A 1 102 ? 0.857 17.438 -6.688 1 97.88 102 ASP A N 1
ATOM 759 C CA . ASP A 1 102 ? 1.817 18.547 -6.715 1 97.88 102 ASP A CA 1
ATOM 760 C C . ASP A 1 102 ? 3.227 18.047 -6.398 1 97.88 102 ASP A C 1
ATOM 762 O O . ASP A 1 102 ? 4.203 18.516 -6.988 1 97.88 102 ASP A O 1
ATOM 766 N N . LEU A 1 103 ? 3.33 17.125 -5.488 1 97.81 103 LEU A N 1
ATOM 767 C CA . LEU A 1 103 ? 4.637 16.641 -5.074 1 97.81 103 LEU A CA 1
ATOM 768 C C . LEU A 1 103 ? 5.066 15.445 -5.934 1 97.81 103 LEU A C 1
ATOM 770 O O . LEU A 1 103 ? 6.176 14.938 -5.781 1 97.81 103 LEU A O 1
ATOM 774 N N . ASP A 1 104 ? 4.16 15 -6.801 1 97.25 104 ASP A N 1
ATOM 775 C CA . ASP A 1 104 ? 4.406 13.844 -7.66 1 97.25 104 ASP A CA 1
ATOM 776 C C . ASP A 1 104 ? 4.895 12.648 -6.844 1 97.25 104 ASP A C 1
ATOM 778 O O . ASP A 1 104 ? 5.938 12.062 -7.152 1 97.25 104 ASP A O 1
ATOM 782 N N . VAL A 1 105 ? 4.141 12.297 -5.793 1 98 105 VAL A N 1
ATOM 783 C CA . VAL A 1 105 ? 4.555 11.227 -4.891 1 98 105 VAL A CA 1
ATOM 784 C C . VAL A 1 105 ? 4.41 9.875 -5.59 1 98 105 VAL A C 1
ATOM 786 O O . VAL A 1 105 ? 3.637 9.742 -6.539 1 98 105 VAL A O 1
ATOM 789 N N . ASP A 1 106 ? 5.133 8.938 -5.066 1 97.44 106 ASP A N 1
ATOM 790 C CA . ASP A 1 106 ? 5.09 7.59 -5.617 1 97.44 106 ASP A CA 1
ATOM 791 C C . ASP A 1 106 ? 3.982 6.766 -4.965 1 97.44 106 ASP A C 1
ATOM 793 O O . ASP A 1 106 ? 3.467 5.82 -5.57 1 97.44 106 ASP A O 1
ATOM 797 N N . SER A 1 107 ? 3.613 7.148 -3.725 1 98.25 107 SER A N 1
ATOM 798 C CA . SER A 1 107 ? 2.52 6.457 -3.053 1 98.25 107 SER A CA 1
ATOM 799 C C . SER A 1 107 ? 1.941 7.301 -1.921 1 98.25 107 SER A C 1
ATOM 801 O O . SER A 1 107 ? 2.59 8.234 -1.441 1 98.25 107 SER A O 1
ATOM 803 N N . ILE A 1 108 ? 0.701 7.023 -1.584 1 98.62 108 ILE A N 1
ATOM 804 C CA . ILE A 1 108 ? 0.004 7.566 -0.424 1 98.62 108 ILE A CA 1
ATOM 805 C C . ILE A 1 108 ? -0.207 6.469 0.614 1 98.62 108 ILE A C 1
ATOM 807 O O . ILE A 1 108 ? -0.73 5.398 0.296 1 98.62 108 ILE A O 1
ATOM 811 N N . VAL A 1 109 ? 0.173 6.68 1.87 1 98.69 109 VAL A N 1
ATOM 812 C CA . VAL A 1 109 ? 0.023 5.684 2.924 1 98.69 109 VAL A CA 1
ATOM 813 C C . VAL A 1 109 ? -0.987 6.172 3.959 1 98.69 109 VAL A C 1
ATOM 815 O O . VAL A 1 109 ? -0.8 7.23 4.566 1 98.69 109 VAL A O 1
ATOM 818 N N . MET A 1 110 ? -2.014 5.371 4.148 1 97.38 110 MET A N 1
ATOM 819 C CA . MET A 1 110 ? -3.078 5.738 5.078 1 97.38 110 MET A CA 1
ATOM 820 C C . MET A 1 110 ? -3.408 4.578 6.012 1 97.38 110 MET A C 1
ATOM 822 O O . MET A 1 110 ? -3.172 3.416 5.672 1 97.38 110 MET A O 1
ATOM 826 N N . CYS A 1 111 ? -3.955 4.965 7.16 1 95.12 111 CYS A N 1
ATOM 827 C CA . CYS A 1 111 ? -4.215 3.957 8.18 1 95.12 111 CYS A CA 1
ATOM 828 C C . CYS A 1 111 ? -5.699 3.896 8.523 1 95.12 111 CYS A C 1
ATOM 830 O O . CYS A 1 111 ? -6.336 4.934 8.719 1 95.12 111 CYS A O 1
ATOM 832 N N . GLY A 1 112 ? -6.262 2.674 8.523 1 92.25 112 GLY A N 1
ATOM 833 C CA . GLY A 1 112 ? -7.578 2.4 9.078 1 92.25 112 GLY A CA 1
ATOM 834 C C . GLY A 1 112 ? -7.531 1.9 10.508 1 92.25 112 GLY A C 1
ATOM 835 O O . GLY A 1 112 ? -6.504 2.016 11.18 1 92.25 112 GLY A O 1
ATOM 836 N N . ARG A 1 113 ? -8.703 1.471 10.977 1 90.06 113 ARG A N 1
ATOM 837 C CA . ARG A 1 113 ? -8.828 0.956 12.336 1 90.06 113 ARG A CA 1
ATOM 838 C C . ARG A 1 113 ? -9.352 -0.478 12.328 1 90.06 113 ARG A C 1
ATOM 840 O O . ARG A 1 113 ? -10.156 -0.851 11.477 1 90.06 113 ARG A O 1
ATOM 847 N N . ARG A 1 114 ? -8.75 -1.184 13.219 1 86.94 114 ARG A N 1
ATOM 848 C CA . ARG A 1 114 ? -9.281 -2.527 13.43 1 86.94 114 ARG A CA 1
ATOM 849 C C . ARG A 1 114 ? -9.648 -2.748 14.891 1 86.94 114 ARG A C 1
ATOM 851 O O . ARG A 1 114 ? -8.891 -2.381 15.797 1 86.94 114 ARG A O 1
ATOM 858 N N . ARG A 1 115 ? -10.898 -3.26 15.094 1 80.81 115 ARG A N 1
ATOM 859 C CA . ARG A 1 115 ? -11.398 -3.479 16.453 1 80.81 115 ARG A CA 1
ATOM 860 C C . ARG A 1 115 ? -10.617 -4.59 17.141 1 80.81 115 ARG A C 1
ATOM 862 O O . ARG A 1 115 ? -10.438 -4.559 18.359 1 80.81 115 ARG A O 1
ATOM 869 N N . SER A 1 116 ? -10.312 -5.531 16.375 1 79.06 116 SER A N 1
ATOM 870 C CA . SER A 1 116 ? -9.539 -6.676 16.844 1 79.06 116 SER A CA 1
ATOM 871 C C . SER A 1 116 ? -8.594 -7.188 15.766 1 79.06 116 SER A C 1
ATOM 873 O O . SER A 1 116 ? -8.75 -6.855 14.586 1 79.06 116 SER A O 1
ATOM 875 N N . PRO A 1 117 ? -7.637 -7.922 16.25 1 74.75 117 PRO A N 1
ATOM 876 C CA . PRO A 1 117 ? -6.652 -8.414 15.281 1 74.75 117 PRO A CA 1
ATOM 877 C C . PRO A 1 117 ? -7.289 -9.203 14.141 1 74.75 117 PRO A C 1
ATOM 879 O O . PRO A 1 117 ? -6.816 -9.148 13 1 74.75 117 PRO A O 1
ATOM 882 N N . ALA A 1 118 ? -8.344 -9.859 14.422 1 77.44 118 ALA A N 1
ATOM 883 C CA . ALA A 1 118 ? -8.961 -10.695 13.391 1 77.44 118 ALA A CA 1
ATOM 884 C C . ALA A 1 118 ? -10.188 -10.008 12.797 1 77.44 118 ALA A C 1
ATOM 886 O O . ALA A 1 118 ? -10.891 -10.586 11.969 1 77.44 118 ALA A O 1
ATOM 887 N N . GLY A 1 119 ? -10.328 -8.852 13.188 1 84.12 119 GLY A N 1
ATOM 888 C CA . GLY A 1 119 ? -11.516 -8.141 12.742 1 84.12 119 GLY A CA 1
ATOM 889 C C . GLY A 1 119 ? -11.305 -7.41 11.43 1 84.12 119 GLY A C 1
ATOM 890 O O . GLY A 1 119 ? -10.18 -7.285 10.953 1 84.12 119 GLY A O 1
ATOM 891 N N . LYS A 1 120 ? -12.43 -6.98 10.852 1 90.12 120 LYS A N 1
ATOM 892 C CA . LYS A 1 120 ? -12.367 -6.207 9.617 1 90.12 120 LYS A CA 1
ATOM 893 C C . LYS A 1 120 ? -11.867 -4.789 9.875 1 90.12 120 LYS A C 1
ATOM 895 O O . LYS A 1 120 ? -12.07 -4.246 10.961 1 90.12 120 LYS A O 1
ATOM 900 N N . VAL A 1 121 ? -11.211 -4.332 8.875 1 92.31 121 VAL A N 1
ATOM 901 C CA . VAL A 1 121 ? -10.711 -2.961 8.953 1 92.31 121 VAL A CA 1
ATOM 902 C C . VAL A 1 121 ? -11.852 -1.98 8.68 1 92.31 121 VAL A C 1
ATOM 904 O O . VAL A 1 121 ? -12.664 -2.195 7.773 1 92.31 121 VAL A O 1
ATOM 907 N N . LEU A 1 122 ? -11.883 -0.957 9.477 1 91.12 122 LEU A N 1
ATOM 908 C CA . LEU A 1 122 ? -12.797 0.157 9.25 1 91.12 122 LEU A CA 1
ATOM 909 C C . LEU A 1 122 ? -12.062 1.354 8.656 1 91.12 122 LEU A C 1
ATOM 911 O O . LEU A 1 122 ? -11.148 1.899 9.281 1 91.12 122 LEU A O 1
ATOM 915 N N . PHE A 1 123 ? -12.5 1.692 7.43 1 93.06 123 PHE A N 1
ATOM 916 C CA . PHE A 1 123 ? -11.953 2.885 6.793 1 93.06 123 PHE A CA 1
ATOM 917 C C . PHE A 1 123 ? -12.906 4.066 6.941 1 93.06 123 PHE A C 1
ATOM 919 O O . PHE A 1 123 ? -14.094 3.947 6.652 1 93.06 123 PHE A O 1
ATOM 926 N N . GLY A 1 124 ? -12.352 5.109 7.402 1 92.19 124 GLY A N 1
ATOM 927 C CA . GLY A 1 124 ? -13.141 6.328 7.414 1 92.19 124 GLY A CA 1
ATOM 928 C C . GLY A 1 124 ? -13.43 6.871 6.027 1 92.19 124 GLY A C 1
ATOM 929 O O . GLY A 1 124 ? -12.875 6.387 5.039 1 92.19 124 GLY A O 1
ATOM 930 N N . SER A 1 125 ? -14.211 7.875 6 1 94.56 125 SER A N 1
ATOM 931 C CA . SER A 1 125 ? -14.688 8.445 4.746 1 94.56 125 SER A CA 1
ATOM 932 C C . SER A 1 125 ? -13.539 9 3.918 1 94.56 125 SER A C 1
ATOM 934 O O . SER A 1 125 ? -13.539 8.898 2.689 1 94.56 125 SER A O 1
ATOM 936 N N . THR A 1 126 ? -12.555 9.57 4.574 1 96.12 126 THR A N 1
ATOM 937 C CA . THR A 1 126 ? -11.43 10.148 3.855 1 96.12 126 THR A CA 1
ATOM 938 C C . THR A 1 126 ? -10.617 9.055 3.158 1 96.12 126 THR A C 1
ATOM 940 O O . THR A 1 126 ? -10.297 9.18 1.974 1 96.12 126 THR A O 1
ATOM 943 N N . VAL A 1 127 ? -10.305 7.996 3.867 1 96.56 127 VAL A N 1
ATOM 944 C CA . VAL A 1 127 ? -9.539 6.898 3.297 1 96.56 127 VAL A CA 1
ATOM 945 C C . VAL A 1 127 ? -10.297 6.297 2.115 1 96.56 127 VAL A C 1
ATOM 947 O O . VAL A 1 127 ? -9.719 6.074 1.047 1 96.56 127 VAL A O 1
ATOM 950 N N . GLN A 1 128 ? -11.578 6.105 2.32 1 96.38 128 GLN A N 1
ATOM 951 C CA . GLN A 1 128 ? -12.391 5.508 1.268 1 96.38 128 GLN A CA 1
ATOM 952 C C . GLN A 1 128 ? -12.406 6.387 0.021 1 96.38 128 GLN A C 1
ATOM 954 O O . GLN A 1 128 ? -12.219 5.898 -1.094 1 96.38 128 GLN A O 1
ATOM 959 N N . SER A 1 129 ? -12.609 7.629 0.223 1 96.88 129 SER A N 1
ATOM 960 C CA . SER A 1 129 ? -12.68 8.562 -0.896 1 96.88 129 SER A CA 1
ATOM 961 C C . SER A 1 129 ? -11.352 8.648 -1.63 1 96.88 129 SER A C 1
ATOM 963 O O . SER A 1 129 ? -11.312 8.695 -2.861 1 96.88 129 SER A O 1
ATOM 965 N N . VAL A 1 130 ? -10.258 8.648 -0.929 1 97.5 130 VAL A N 1
ATOM 966 C CA . VAL A 1 130 ? -8.938 8.711 -1.551 1 97.5 130 VAL A CA 1
ATOM 967 C C . VAL A 1 130 ? -8.672 7.426 -2.33 1 97.5 130 VAL A C 1
ATOM 969 O O . VAL A 1 130 ? -8.164 7.465 -3.453 1 97.5 130 VAL A O 1
ATOM 972 N N . LEU A 1 131 ? -9.078 6.301 -1.79 1 96.56 131 LEU A N 1
ATOM 973 C CA . LEU A 1 131 ? -8.906 5.02 -2.467 1 96.56 131 LEU A CA 1
ATOM 974 C C . LEU A 1 131 ? -9.602 5.027 -3.826 1 96.56 131 LEU A C 1
ATOM 976 O O . LEU A 1 131 ? -9.062 4.504 -4.805 1 96.56 131 LEU A O 1
ATOM 980 N N . LEU A 1 132 ? -10.68 5.637 -3.891 1 95.06 132 LEU A N 1
ATOM 981 C CA . LEU A 1 132 ? -11.5 5.602 -5.098 1 95.06 132 LEU A CA 1
ATOM 982 C C . LEU A 1 132 ? -11.008 6.625 -6.113 1 95.06 132 LEU A C 1
ATOM 984 O O . LEU A 1 132 ? -11.211 6.457 -7.32 1 95.06 132 LEU A O 1
ATOM 988 N N . ALA A 1 133 ? -10.281 7.637 -5.633 1 95.62 133 ALA A N 1
ATOM 989 C CA . ALA A 1 133 ? -10.016 8.773 -6.52 1 95.62 133 ALA A CA 1
ATOM 990 C C . ALA A 1 133 ? -8.531 8.867 -6.852 1 95.62 133 ALA A C 1
ATOM 992 O O . ALA A 1 133 ? -8.148 9.578 -7.785 1 95.62 133 ALA A O 1
ATOM 993 N N . ALA A 1 134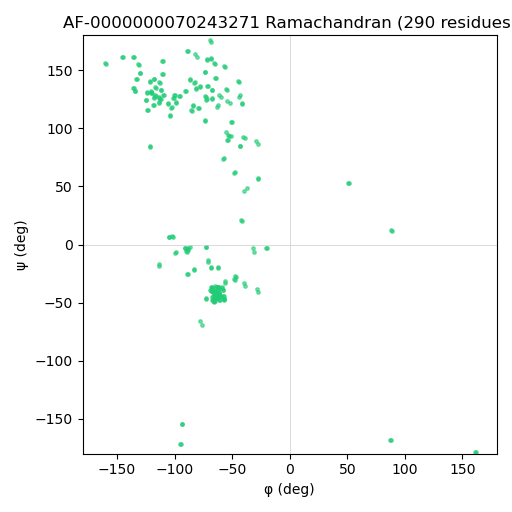 ? -7.699 8.227 -6.113 1 95.56 134 ALA A N 1
ATOM 994 C CA . ALA A 1 134 ? -6.258 8.438 -6.223 1 95.56 134 ALA A CA 1
ATOM 995 C C . ALA A 1 134 ? -5.738 7.984 -7.582 1 95.56 134 ALA A C 1
ATOM 997 O O . ALA A 1 134 ? -6.172 6.957 -8.109 1 95.56 134 ALA A O 1
ATOM 998 N N . GLU A 1 135 ? -4.781 8.742 -8.078 1 92.88 135 GLU A N 1
ATOM 999 C CA . GLU A 1 135 ? -4.09 8.398 -9.32 1 92.88 135 GLU A CA 1
ATOM 1000 C C . GLU A 1 135 ? -2.748 7.73 -9.031 1 92.88 135 GLU A C 1
ATOM 1002 O O . GLU A 1 135 ? -2.055 7.301 -9.961 1 92.88 135 GLU A O 1
ATOM 1007 N N . ARG A 1 136 ? -2.432 7.711 -7.793 1 95.38 136 ARG A N 1
ATOM 1008 C CA . ARG A 1 136 ? -1.212 7.082 -7.297 1 95.38 136 ARG A CA 1
ATOM 1009 C C . ARG A 1 136 ? -1.534 5.832 -6.484 1 95.38 136 ARG A C 1
ATOM 1011 O O . ARG A 1 136 ? -2.637 5.699 -5.949 1 95.38 136 ARG A O 1
ATOM 1018 N N . PRO A 1 137 ? -0.553 4.957 -6.371 1 97.44 137 PRO A N 1
ATOM 1019 C CA . PRO A 1 137 ? -0.757 3.83 -5.457 1 97.44 137 PRO A CA 1
ATOM 1020 C C . PRO A 1 137 ? -1.12 4.277 -4.043 1 97.44 137 PRO A C 1
ATOM 1022 O O . PRO A 1 137 ? -0.552 5.246 -3.531 1 97.44 137 PRO A O 1
ATOM 1025 N N . VAL A 1 138 ? -2.145 3.637 -3.465 1 98.19 138 VAL A N 1
ATOM 1026 C CA . VAL A 1 138 ? -2.525 3.885 -2.078 1 98.19 138 VAL A CA 1
ATOM 1027 C C . VAL A 1 138 ? -2.24 2.646 -1.233 1 98.19 138 VAL A C 1
ATOM 1029 O O . VAL A 1 138 ? -2.648 1.538 -1.587 1 98.19 138 VAL A O 1
ATOM 1032 N N . VAL A 1 139 ? -1.473 2.859 -0.193 1 98.31 139 VAL A N 1
ATOM 1033 C CA . VAL A 1 139 ? -1.177 1.811 0.779 1 98.31 139 VAL A CA 1
ATOM 1034 C C . VAL A 1 139 ? -2.084 1.965 1.997 1 98.31 139 VAL A C 1
ATOM 1036 O O . VAL A 1 139 ? -2.143 3.037 2.604 1 98.31 139 VAL A O 1
ATOM 1039 N N . THR A 1 140 ? -2.812 0.911 2.275 1 97.12 140 THR A N 1
ATOM 1040 C CA . THR A 1 140 ? -3.633 0.936 3.482 1 97.12 140 THR A CA 1
ATOM 1041 C C . THR A 1 140 ? -3.129 -0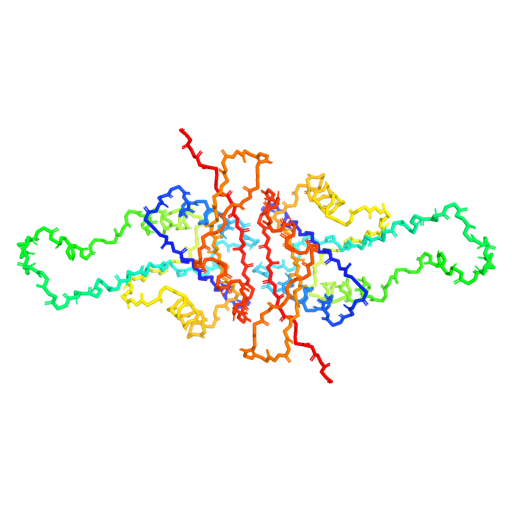.084 4.5 1 97.12 140 THR A C 1
ATOM 1043 O O . THR A 1 140 ? -2.705 -1.181 4.129 1 97.12 140 THR A O 1
ATOM 1046 N N . VAL A 1 141 ? -3.145 0.326 5.73 1 93.19 141 VAL A N 1
ATOM 1047 C CA . VAL A 1 141 ? -2.826 -0.542 6.859 1 93.19 141 VAL A CA 1
ATOM 1048 C C . VAL A 1 141 ? -3.832 -0.314 7.988 1 93.19 141 VAL A C 1
ATOM 1050 O O . VAL A 1 141 ? -4.57 0.673 7.977 1 93.19 141 VAL A O 1
ATOM 1053 N N . ALA A 1 142 ? -3.904 -1.278 8.883 1 89 142 ALA A N 1
ATOM 1054 C CA . ALA A 1 142 ? -4.855 -1.111 9.977 1 89 142 ALA A CA 1
ATOM 1055 C C . ALA A 1 142 ? -4.16 -1.229 11.328 1 89 142 ALA A C 1
ATOM 1057 O O . ALA A 1 142 ? -3.395 -2.168 11.562 1 89 142 ALA A O 1
ATOM 1058 N N . ALA A 1 143 ? -4.363 -0.164 12.102 1 84.19 143 ALA A N 1
ATOM 1059 C CA . ALA A 1 143 ? -3.889 -0.175 13.484 1 84.19 143 ALA A CA 1
ATOM 1060 C C . ALA A 1 143 ? -4.922 -0.805 14.414 1 84.19 143 ALA A C 1
ATOM 1062 O O . ALA A 1 143 ? -6.129 -0.67 14.195 1 84.19 143 ALA A O 1
ATOM 1063 N N . GLU A 1 144 ? -4.336 -1.536 15.359 1 79.19 144 GLU A N 1
ATOM 1064 C CA . GLU A 1 144 ? -5.25 -2.08 16.359 1 79.19 144 GLU A CA 1
ATOM 1065 C C . GLU A 1 144 ? -5.766 -0.984 17.281 1 79.19 144 GLU A C 1
ATOM 1067 O O . GLU A 1 144 ? -5.023 -0.072 17.656 1 79.19 144 GLU A O 1
ATOM 1072 N N . ASP A 1 145 ? -7.152 -0.868 17.391 1 68.06 145 ASP A N 1
ATOM 1073 C CA . ASP A 1 145 ? -7.758 0.08 18.312 1 68.06 145 ASP A CA 1
ATOM 1074 C C . ASP A 1 145 ? -7.305 -0.189 19.75 1 68.06 145 ASP A C 1
ATOM 1076 O O . ASP A 1 145 ? -7.387 -1.32 20.234 1 68.06 145 ASP A O 1
ATOM 1080 N N . GLY A 1 146 ? -6.074 0.119 20.141 1 53.53 146 GLY A N 1
ATOM 1081 C CA . GLY A 1 146 ? -5.676 -0.056 21.531 1 53.53 146 GLY A CA 1
ATOM 1082 C C . GLY A 1 146 ? -6.836 0.053 22.5 1 53.53 146 GLY A C 1
ATOM 1083 O O . GLY A 1 146 ? -7.555 1.054 22.516 1 53.53 146 GLY A O 1
ATOM 1084 N N . GLN A 1 147 ? -7.652 -0.861 22.891 1 41.5 147 GLN A N 1
ATOM 1085 C CA . GLN A 1 147 ? -8.289 -0.684 24.188 1 41.5 147 GLN A CA 1
ATOM 1086 C C . GLN A 1 147 ? -7.266 -0.324 25.266 1 41.5 147 GLN A C 1
ATOM 1088 O O . GLN A 1 147 ? -6.125 -0.79 25.219 1 41.5 147 GLN A O 1
ATOM 1093 N N . MET B 1 1 ? 19.984 -6.191 5.727 1 56.41 1 MET B N 1
ATOM 1094 C CA . MET B 1 1 ? 18.641 -5.688 5.523 1 56.41 1 MET B CA 1
ATOM 1095 C C . MET B 1 1 ? 17.75 -6.738 4.855 1 56.41 1 MET B C 1
ATOM 1097 O O . MET B 1 1 ? 18.219 -7.465 3.971 1 56.41 1 MET B O 1
ATOM 1101 N N . GLY B 1 2 ? 16.688 -7.211 5.57 1 71.56 2 GLY B N 1
ATOM 1102 C CA . GLY B 1 2 ? 15.977 -8.375 5.066 1 71.56 2 GLY B CA 1
ATOM 1103 C C . GLY B 1 2 ? 15.25 -8.109 3.758 1 71.56 2 GLY B C 1
ATOM 1104 O O . GLY B 1 2 ? 15.195 -6.965 3.297 1 71.56 2 GLY B O 1
ATOM 1105 N N . GLU B 1 3 ? 14.961 -9.016 2.949 1 90.06 3 GLU B N 1
ATOM 1106 C CA . GLU B 1 3 ? 14.219 -8.969 1.695 1 90.06 3 GLU B CA 1
ATOM 1107 C C . GLU B 1 3 ? 12.789 -8.492 1.924 1 90.06 3 GLU B C 1
ATOM 1109 O O . GLU B 1 3 ? 12.141 -8.891 2.895 1 90.06 3 GLU B O 1
ATOM 1114 N N . TYR B 1 4 ? 12.422 -7.52 1.165 1 97.06 4 TYR B N 1
ATOM 1115 C CA . TYR B 1 4 ? 11.039 -7.066 1.185 1 97.06 4 TYR B CA 1
ATOM 1116 C C . TYR B 1 4 ? 10.156 -7.988 0.354 1 97.06 4 TYR B C 1
ATOM 1118 O O . TYR B 1 4 ? 10.344 -8.117 -0.858 1 97.06 4 TYR B O 1
ATOM 1126 N N . ARG B 1 5 ? 9.211 -8.617 0.971 1 98.38 5 ARG B N 1
ATOM 1127 C CA . ARG B 1 5 ? 8.383 -9.625 0.323 1 98.38 5 ARG B CA 1
ATOM 1128 C C . ARG B 1 5 ? 7.027 -9.055 -0.074 1 98.38 5 ARG B C 1
ATOM 1130 O O . ARG B 1 5 ? 6.305 -8.516 0.768 1 98.38 5 ARG B O 1
ATOM 1137 N N . VAL B 1 6 ? 6.707 -9.234 -1.386 1 98.69 6 VAL B N 1
ATOM 1138 C CA . VAL B 1 6 ? 5.457 -8.711 -1.929 1 98.69 6 VAL B CA 1
ATOM 1139 C C . VAL B 1 6 ? 4.625 -9.859 -2.498 1 98.69 6 VAL B C 1
ATOM 1141 O O . VAL B 1 6 ? 5.148 -10.727 -3.197 1 98.69 6 VAL B O 1
ATOM 1144 N N . LEU B 1 7 ? 3.328 -9.852 -2.07 1 98.81 7 LEU B N 1
ATOM 1145 C CA . LEU B 1 7 ? 2.375 -10.711 -2.762 1 98.81 7 LEU B CA 1
ATOM 1146 C C . LEU B 1 7 ? 1.623 -9.938 -3.838 1 98.81 7 LEU B C 1
ATOM 1148 O O . LEU B 1 7 ? 1.085 -8.859 -3.57 1 98.81 7 LEU B O 1
ATOM 1152 N N . LEU B 1 8 ? 1.624 -10.461 -5.055 1 98.62 8 LEU B N 1
ATOM 1153 C CA . LEU B 1 8 ? 0.978 -9.836 -6.207 1 98.62 8 LEU B CA 1
ATOM 1154 C C . LEU B 1 8 ? -0.073 -10.766 -6.809 1 98.62 8 LEU B C 1
ATOM 1156 O O . LEU B 1 8 ? 0.203 -11.477 -7.777 1 98.62 8 LEU B O 1
ATOM 1160 N N . PRO B 1 9 ? -1.307 -10.727 -6.203 1 98 9 PRO B N 1
ATOM 1161 C CA . PRO B 1 9 ? -2.402 -11.461 -6.844 1 98 9 PRO B CA 1
ATOM 1162 C C . PRO B 1 9 ? -2.809 -10.859 -8.188 1 98 9 PRO B C 1
ATOM 1164 O O . PRO B 1 9 ? -2.99 -9.641 -8.297 1 98 9 PRO B O 1
ATOM 1167 N N . VAL B 1 10 ? -2.947 -11.742 -9.172 1 95.69 10 VAL B N 1
ATOM 1168 C CA . VAL B 1 10 ? -3.336 -11.258 -10.492 1 95.69 10 VAL B CA 1
ATOM 1169 C C . VAL B 1 10 ? -4.508 -12.086 -11.023 1 95.69 10 VAL B C 1
ATOM 1171 O O . VAL B 1 10 ? -4.695 -13.234 -10.625 1 95.69 10 VAL B O 1
ATOM 1174 N N . ASP B 1 11 ? -5.336 -11.375 -11.789 1 90.75 11 ASP B N 1
ATOM 1175 C CA . ASP B 1 11 ? -6.344 -12.094 -12.562 1 90.75 11 ASP B CA 1
ATOM 1176 C C . ASP B 1 11 ? -5.844 -12.391 -13.977 1 90.75 11 ASP B C 1
ATOM 1178 O O . ASP B 1 11 ? -4.637 -12.516 -14.195 1 90.75 11 ASP B O 1
ATOM 1182 N N . THR B 1 12 ? -6.762 -12.547 -14.961 1 88.81 12 THR B N 1
ATOM 1183 C CA . THR B 1 12 ? -6.363 -12.945 -16.312 1 88.81 12 THR B CA 1
ATOM 1184 C C . THR B 1 12 ? -6.09 -11.719 -17.172 1 88.81 12 THR B C 1
ATOM 1186 O O . THR B 1 12 ? -5.648 -11.844 -18.312 1 88.81 12 THR B O 1
ATOM 1189 N N . GLU B 1 13 ? -6.305 -10.516 -16.594 1 89.81 13 GLU B N 1
ATOM 1190 C CA . GLU B 1 13 ? -6.117 -9.305 -17.391 1 89.81 13 GLU B CA 1
ATOM 1191 C C . GLU B 1 13 ? -4.656 -8.859 -17.375 1 89.81 13 GLU B C 1
ATOM 1193 O O . GLU B 1 13 ? -4.148 -8.406 -16.344 1 89.81 13 GLU B O 1
ATOM 1198 N N . THR B 1 14 ? -4.008 -8.883 -18.547 1 91.75 14 THR B N 1
ATOM 1199 C CA . THR B 1 14 ? -2.57 -8.68 -18.688 1 91.75 14 THR B CA 1
ATOM 1200 C C . THR B 1 14 ? -2.201 -7.23 -18.359 1 91.75 14 THR B C 1
ATOM 1202 O O . THR B 1 14 ? -1.168 -6.977 -17.734 1 91.75 14 THR B O 1
ATOM 1205 N N . ASN B 1 15 ? -2.979 -6.246 -18.766 1 90.62 15 ASN B N 1
ATOM 1206 C CA . ASN B 1 15 ? -2.668 -4.848 -18.5 1 90.62 15 ASN B CA 1
ATOM 1207 C C . ASN B 1 15 ? -2.652 -4.551 -17 1 90.62 15 ASN B C 1
ATOM 1209 O O . ASN B 1 15 ? -1.758 -3.859 -16.516 1 90.62 15 ASN B O 1
ATOM 1213 N N . ARG B 1 16 ? -3.605 -5.098 -16.312 1 93.25 16 ARG B N 1
ATOM 1214 C CA . ARG B 1 16 ? -3.66 -4.898 -14.867 1 93.25 16 ARG B CA 1
ATOM 1215 C C . ARG B 1 16 ? -2.486 -5.586 -14.172 1 93.25 16 ARG B C 1
ATOM 1217 O O . ARG B 1 16 ? -1.894 -5.027 -13.242 1 93.25 16 ARG B O 1
ATOM 1224 N N . ALA B 1 17 ? -2.182 -6.77 -14.664 1 94.5 17 ALA B N 1
ATOM 1225 C CA . ALA B 1 17 ? -1.05 -7.504 -14.102 1 94.5 17 ALA B CA 1
ATOM 1226 C C . ALA B 1 17 ? 0.253 -6.734 -14.305 1 94.5 17 ALA B C 1
ATOM 1228 O O . ALA B 1 17 ? 1.064 -6.629 -13.375 1 94.5 17 ALA B O 1
ATOM 1229 N N . ARG B 1 18 ? 0.419 -6.199 -15.469 1 94.88 18 ARG B N 1
ATOM 1230 C CA . ARG B 1 18 ? 1.623 -5.43 -15.773 1 94.88 18 ARG B CA 1
ATOM 1231 C C . ARG B 1 18 ? 1.711 -4.18 -14.898 1 94.88 18 ARG B C 1
ATOM 1233 O O . ARG B 1 18 ? 2.771 -3.875 -14.352 1 94.88 18 ARG B O 1
ATOM 1240 N N . HIS B 1 19 ? 0.618 -3.516 -14.773 1 94.38 19 HIS B N 1
ATOM 1241 C CA . HIS B 1 19 ? 0.603 -2.281 -13.992 1 94.38 19 HIS B CA 1
ATOM 1242 C C . HIS B 1 19 ? 0.912 -2.553 -12.523 1 94.38 19 HIS B C 1
ATOM 1244 O O . HIS B 1 19 ? 1.678 -1.815 -11.898 1 94.38 19 HIS B O 1
ATOM 1250 N N . ALA B 1 20 ? 0.322 -3.584 -12.016 1 96.19 20 ALA B N 1
ATOM 1251 C CA . ALA B 1 20 ? 0.622 -3.975 -10.641 1 96.19 20 ALA B CA 1
ATOM 1252 C C . ALA B 1 20 ? 2.098 -4.328 -10.477 1 96.19 20 ALA B C 1
ATOM 1254 O O . ALA B 1 20 ? 2.736 -3.926 -9.5 1 96.19 20 ALA B O 1
ATOM 1255 N N . ALA B 1 21 ? 2.625 -5.043 -11.453 1 97.38 21 ALA B N 1
ATOM 1256 C CA . ALA B 1 21 ? 4.035 -5.418 -11.414 1 97.38 21 ALA B CA 1
ATOM 1257 C C . ALA B 1 21 ? 4.934 -4.188 -11.461 1 97.38 21 ALA B C 1
ATOM 1259 O O . ALA B 1 21 ? 5.938 -4.117 -10.75 1 97.38 21 ALA B O 1
ATOM 1260 N N . GLU B 1 22 ? 4.574 -3.268 -12.258 1 95.94 22 GLU B N 1
ATOM 1261 C CA . GLU B 1 22 ? 5.344 -2.031 -12.367 1 95.94 22 GLU B CA 1
ATOM 1262 C C . GLU B 1 22 ? 5.336 -1.264 -11.047 1 95.94 22 GLU B C 1
ATOM 1264 O O . GLU B 1 22 ? 6.324 -0.621 -10.688 1 95.94 22 GLU B O 1
ATOM 1269 N N . THR B 1 23 ? 4.219 -1.31 -10.367 1 96.62 23 THR B N 1
ATOM 1270 C CA . THR B 1 23 ? 4.121 -0.685 -9.055 1 96.62 23 THR B CA 1
ATOM 1271 C C . THR B 1 23 ? 5.102 -1.323 -8.078 1 96.62 23 THR B C 1
ATOM 1273 O O . THR B 1 23 ? 5.766 -0.623 -7.312 1 96.62 23 THR B O 1
ATOM 1276 N N . VAL B 1 24 ? 5.234 -2.615 -8.102 1 97.62 24 VAL B N 1
ATOM 1277 C CA . VAL B 1 24 ? 6.176 -3.344 -7.254 1 97.62 24 VAL B CA 1
ATOM 1278 C C . VAL B 1 24 ? 7.605 -2.992 -7.648 1 97.62 24 VAL B C 1
ATOM 1280 O O . VAL B 1 24 ? 8.453 -2.74 -6.785 1 97.62 24 VAL B O 1
ATOM 1283 N N . ALA B 1 25 ? 7.859 -2.902 -8.938 1 96.5 25 ALA B N 1
ATOM 1284 C CA . ALA B 1 25 ? 9.203 -2.637 -9.445 1 96.5 25 ALA B CA 1
ATOM 1285 C C . ALA B 1 25 ? 9.648 -1.22 -9.102 1 96.5 25 ALA B C 1
ATOM 1287 O O . ALA B 1 25 ? 10.852 -0.919 -9.117 1 96.5 25 ALA B O 1
ATOM 1288 N N . ALA B 1 26 ? 8.727 -0.359 -8.805 1 95.38 26 ALA B N 1
ATOM 1289 C CA . ALA B 1 26 ? 9.023 1.048 -8.547 1 95.38 26 ALA B CA 1
ATOM 1290 C C . ALA B 1 26 ? 9.336 1.282 -7.07 1 95.38 26 ALA B C 1
ATOM 1292 O O . ALA B 1 26 ? 9.648 2.404 -6.664 1 95.38 26 ALA B O 1
ATOM 1293 N N . LEU B 1 27 ? 9.219 0.245 -6.246 1 95.81 27 LEU B N 1
ATOM 1294 C CA . LEU B 1 27 ? 9.562 0.385 -4.836 1 95.81 27 LEU B CA 1
ATOM 1295 C C . LEU B 1 27 ? 11 0.867 -4.668 1 95.81 27 LEU B C 1
ATOM 1297 O O . LEU B 1 27 ? 11.836 0.645 -5.543 1 95.81 27 LEU B O 1
ATOM 1301 N N . PRO B 1 28 ? 11.242 1.542 -3.541 1 93.75 28 PRO B N 1
ATOM 1302 C CA . PRO B 1 28 ? 12.586 2.098 -3.389 1 93.75 28 PRO B CA 1
ATOM 1303 C C . PRO B 1 28 ? 13.656 1.02 -3.209 1 93.75 28 PRO B C 1
ATOM 1305 O O . PRO B 1 28 ? 13.336 -0.117 -2.852 1 93.75 28 PRO B O 1
ATOM 1308 N N . GLY B 1 29 ? 14.914 1.386 -3.465 1 87 29 GLY B N 1
ATOM 1309 C CA . GLY B 1 29 ? 16.047 0.469 -3.336 1 87 29 GLY B CA 1
ATOM 1310 C C . GLY B 1 29 ? 16.297 -0.331 -4.598 1 87 29 GLY B C 1
ATOM 1311 O O . GLY B 1 29 ? 15.734 -0.044 -5.652 1 87 29 GLY B O 1
ATOM 1312 N N . ASP B 1 30 ? 17.172 -1.382 -4.434 1 89.12 30 ASP B N 1
ATOM 1313 C CA . ASP B 1 30 ? 17.516 -2.27 -5.543 1 89.12 30 ASP B CA 1
ATOM 1314 C C . ASP B 1 30 ? 16.453 -3.355 -5.727 1 89.12 30 ASP B C 1
ATOM 1316 O O . ASP B 1 30 ? 15.914 -3.867 -4.75 1 89.12 30 ASP B O 1
ATOM 1320 N N . GLY B 1 31 ? 16.188 -3.604 -7.016 1 91.38 31 GLY B N 1
ATOM 1321 C CA . GLY B 1 31 ? 15.258 -4.68 -7.293 1 91.38 31 GLY B CA 1
ATOM 1322 C C . GLY B 1 31 ? 15.57 -5.957 -6.535 1 91.38 31 GLY B C 1
ATOM 1323 O O . GLY B 1 31 ? 14.664 -6.684 -6.125 1 91.38 31 GLY B O 1
ATOM 1324 N N . ALA B 1 32 ? 16.781 -6.176 -6.258 1 92.56 32 ALA B N 1
ATOM 1325 C CA . ALA B 1 32 ? 17.234 -7.395 -5.594 1 92.56 32 ALA B CA 1
ATOM 1326 C C . ALA B 1 32 ? 16.797 -7.414 -4.129 1 92.56 32 ALA B C 1
ATOM 1328 O O . ALA B 1 32 ? 16.844 -8.461 -3.475 1 92.56 32 ALA B O 1
ATOM 1329 N N . SER B 1 33 ? 16.406 -6.312 -3.65 1 93.38 33 SER B N 1
ATOM 1330 C CA . SER B 1 33 ? 15.969 -6.227 -2.262 1 93.38 33 SER B CA 1
ATOM 1331 C C . SER B 1 33 ? 14.492 -6.582 -2.123 1 93.38 33 SER B C 1
ATOM 1333 O O . SER B 1 33 ? 13.969 -6.672 -1.009 1 93.38 33 SER B O 1
ATOM 1335 N N . VAL B 1 34 ? 13.852 -6.852 -3.262 1 97 34 VAL B N 1
ATOM 1336 C CA . VAL B 1 34 ? 12.43 -7.172 -3.281 1 97 34 VAL B CA 1
ATOM 1337 C C . VAL B 1 34 ? 12.227 -8.594 -3.797 1 97 34 VAL B C 1
ATOM 1339 O O . VAL B 1 34 ? 12.875 -9.016 -4.758 1 97 34 VAL B O 1
ATOM 1342 N N . HIS B 1 35 ? 11.398 -9.328 -3.152 1 98.06 35 HIS B N 1
ATOM 1343 C CA . HIS B 1 35 ? 10.938 -10.633 -3.592 1 98.06 35 HIS B CA 1
ATOM 1344 C C . HIS B 1 35 ? 9.422 -10.648 -3.797 1 98.06 35 HIS B C 1
ATOM 1346 O O . HIS B 1 35 ? 8.664 -10.438 -2.85 1 98.06 35 HIS B O 1
ATOM 1352 N N . ALA B 1 36 ? 9.023 -10.945 -5.031 1 98.56 36 ALA B N 1
ATOM 1353 C CA . ALA B 1 36 ? 7.602 -10.914 -5.359 1 98.56 36 ALA B CA 1
ATOM 1354 C C . ALA B 1 36 ? 7.078 -12.32 -5.641 1 98.56 36 ALA B C 1
ATOM 1356 O O . ALA B 1 36 ? 7.73 -13.109 -6.332 1 98.56 36 ALA B O 1
ATOM 1357 N N . THR B 1 37 ? 5.988 -12.633 -5.062 1 98.69 37 THR B N 1
ATOM 1358 C CA . THR B 1 37 ? 5.223 -13.82 -5.434 1 98.69 37 THR B CA 1
ATOM 1359 C C . THR B 1 37 ? 3.996 -13.438 -6.258 1 98.69 37 THR B C 1
ATOM 1361 O O . THR B 1 37 ? 3.066 -12.812 -5.738 1 98.69 37 THR B O 1
ATOM 1364 N N . VAL B 1 38 ? 4.027 -13.789 -7.488 1 98.56 38 VAL B N 1
ATOM 1365 C CA . VAL B 1 38 ? 2.873 -13.594 -8.359 1 98.56 38 VAL B CA 1
ATOM 1366 C C . VAL B 1 38 ? 1.896 -14.758 -8.195 1 98.56 38 VAL B C 1
ATOM 1368 O O . VAL B 1 38 ? 2.244 -15.906 -8.453 1 98.56 38 VAL B O 1
ATOM 1371 N N . LEU B 1 39 ? 0.661 -14.414 -7.762 1 98.06 39 LEU B N 1
ATOM 1372 C CA . LEU B 1 39 ? -0.315 -15.438 -7.395 1 98.06 39 LEU B CA 1
ATOM 1373 C C . LEU B 1 39 ? -1.543 -15.367 -8.297 1 98.06 39 LEU B C 1
ATOM 1375 O O . LEU B 1 39 ? -2.131 -14.297 -8.469 1 98.06 39 LEU B O 1
ATOM 1379 N N . HIS B 1 40 ? -1.872 -16.375 -8.852 1 96.75 40 HIS B N 1
ATOM 1380 C CA . HIS B 1 40 ? -3.141 -16.531 -9.555 1 96.75 40 HIS B CA 1
ATOM 1381 C C . HIS B 1 40 ? -4.008 -17.594 -8.891 1 96.75 40 HIS B C 1
ATOM 1383 O O . HIS B 1 40 ? -3.559 -18.719 -8.672 1 96.75 40 HIS B O 1
ATOM 1389 N N . VAL B 1 41 ? -5.242 -17.188 -8.602 1 95.19 41 VAL B N 1
ATOM 1390 C CA . VAL B 1 41 ? -6.184 -18.094 -7.945 1 95.19 41 VAL B CA 1
ATOM 1391 C C . VAL B 1 41 ? -7.328 -18.422 -8.898 1 95.19 41 VAL B C 1
ATOM 1393 O O . VAL B 1 41 ? -7.961 -17.531 -9.461 1 95.19 41 VAL B O 1
ATOM 1396 N N . ILE B 1 42 ? -7.598 -19.641 -9.117 1 89.12 42 ILE B N 1
ATOM 1397 C CA . ILE B 1 42 ? -8.711 -20.109 -9.938 1 89.12 42 ILE B CA 1
ATOM 1398 C C . ILE B 1 42 ? -9.82 -20.656 -9.031 1 89.12 42 ILE B C 1
ATOM 1400 O O . ILE B 1 42 ? -9.562 -21.531 -8.195 1 89.12 42 ILE B O 1
ATOM 1404 N N . GLU B 1 43 ? -10.977 -20.047 -9.156 1 84.5 43 GLU B N 1
ATOM 1405 C CA . GLU B 1 43 ? -12.109 -20.578 -8.398 1 84.5 43 GLU B CA 1
ATOM 1406 C C . GLU B 1 43 ? -12.609 -21.891 -8.984 1 84.5 43 GLU B C 1
ATOM 1408 O O . GLU B 1 43 ? -12.82 -21.984 -10.195 1 84.5 43 GLU B O 1
ATOM 1413 N N . PRO B 1 44 ? -12.68 -22.891 -8.102 1 74.62 44 PRO B N 1
ATOM 1414 C CA . PRO B 1 44 ? -13.156 -24.188 -8.609 1 74.62 44 PRO B CA 1
ATOM 1415 C C . PRO B 1 44 ? -14.594 -24.109 -9.125 1 74.62 44 PRO B C 1
ATOM 1417 O O . PRO B 1 44 ? -15.406 -23.344 -8.617 1 74.62 44 PRO B O 1
ATOM 1420 N N . PHE B 1 45 ? -14.797 -24.406 -10.398 1 61.09 45 PHE B N 1
ATOM 1421 C CA . PHE B 1 45 ? -16.156 -24.562 -10.914 1 61.09 45 PHE B CA 1
ATOM 1422 C C . PHE B 1 45 ? -16.938 -25.562 -10.062 1 61.09 45 PHE B C 1
ATOM 1424 O O . PHE B 1 45 ? -16.453 -26.656 -9.773 1 61.09 45 PHE B O 1
ATOM 1431 N N . GLU B 1 46 ? -17.672 -25.016 -9.055 1 54.03 46 GLU B N 1
ATOM 1432 C CA . GLU B 1 46 ? -18.562 -26.016 -8.453 1 54.03 46 GLU B CA 1
ATOM 1433 C C . GLU B 1 46 ? -19.438 -26.688 -9.508 1 54.03 46 GLU B C 1
ATOM 1435 O O . GLU B 1 46 ? -20.172 -26.016 -10.242 1 54.03 46 GLU B O 1
ATOM 1440 N N . ALA B 1 47 ? -19.062 -27.766 -10.125 1 48.56 47 ALA B N 1
ATOM 1441 C CA . ALA B 1 47 ? -20.031 -28.531 -10.898 1 48.56 47 ALA B CA 1
ATOM 1442 C C . ALA B 1 47 ? -21.344 -28.672 -10.148 1 48.56 47 ALA B C 1
ATOM 1444 O O . ALA B 1 47 ? -21.391 -29.188 -9.023 1 48.56 47 ALA B O 1
ATOM 1445 N N . THR B 1 48 ? -22.219 -27.75 -10.219 1 49.81 48 THR B N 1
ATOM 1446 C CA . THR B 1 48 ? -23.547 -28.156 -9.742 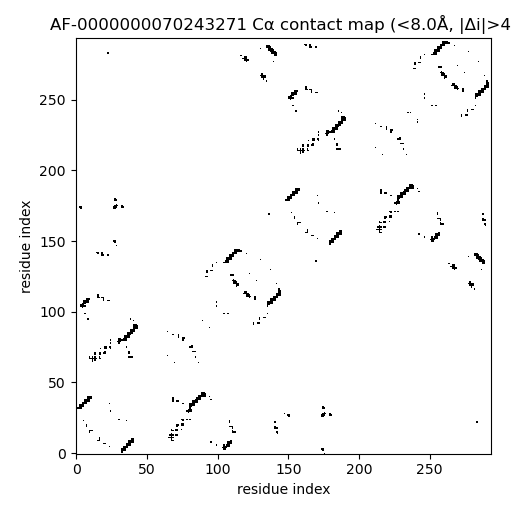1 49.81 48 THR B CA 1
ATOM 1447 C C . THR B 1 48 ? -23.906 -29.547 -10.258 1 49.81 48 THR B C 1
ATOM 1449 O O . THR B 1 48 ? -23.469 -29.938 -11.336 1 49.81 48 THR B O 1
ATOM 1452 N N . ASP B 1 49 ? -24.297 -30.469 -9.484 1 45.66 49 ASP B N 1
ATOM 1453 C CA . ASP B 1 49 ? -24.75 -31.828 -9.758 1 45.66 49 ASP B CA 1
ATOM 1454 C C . ASP B 1 49 ? -25.609 -31.875 -11.016 1 45.66 49 ASP B C 1
ATOM 1456 O O . ASP B 1 49 ? -26 -32.969 -11.477 1 45.66 49 ASP B O 1
ATOM 1460 N N . GLU B 1 50 ? -26.484 -30.922 -11.422 1 47.25 50 GLU B N 1
ATOM 1461 C CA . GLU B 1 50 ? -27.5 -31.422 -12.344 1 47.25 50 GLU B CA 1
ATOM 1462 C C . GLU B 1 50 ? -26.922 -31.625 -13.742 1 47.25 50 GLU B C 1
ATOM 1464 O O . GLU B 1 50 ? -27.484 -32.375 -14.547 1 47.25 50 GLU B O 1
ATOM 1469 N N . GLY B 1 51 ? -26.531 -30.516 -14.586 1 43.22 51 GLY B N 1
ATOM 1470 C CA . GLY B 1 51 ? -26.531 -30.734 -16.031 1 43.22 51 GLY B CA 1
ATOM 1471 C C . GLY B 1 51 ? -25.266 -31.422 -16.516 1 43.22 51 GLY B C 1
ATOM 1472 O O . GLY B 1 51 ? -24.312 -31.594 -15.75 1 43.22 51 GLY B O 1
ATOM 1473 N N . PRO B 1 52 ? -25.297 -32.031 -17.875 1 44.44 52 PRO B N 1
ATOM 1474 C CA . PRO B 1 52 ? -24.391 -33.031 -18.453 1 44.44 52 PRO B CA 1
ATOM 1475 C C . PRO B 1 52 ? -22.922 -32.594 -18.359 1 44.44 52 PRO B C 1
ATOM 1477 O O . PRO B 1 52 ? -22.625 -31.406 -18.312 1 44.44 52 PRO B O 1
ATOM 1480 N N . ILE B 1 53 ? -22.234 -33.406 -17.766 1 42.56 53 ILE B N 1
ATOM 1481 C CA . ILE B 1 53 ? -20.781 -33.531 -17.781 1 42.56 53 ILE B CA 1
ATOM 1482 C C . ILE B 1 53 ? -20.266 -33.281 -19.203 1 42.56 53 ILE B C 1
ATOM 1484 O O . ILE B 1 53 ? -20.422 -34.156 -20.078 1 42.56 53 ILE B O 1
ATOM 1488 N N . ILE B 1 54 ? -20.719 -32.219 -19.938 1 40.19 54 ILE B N 1
ATOM 1489 C CA . ILE B 1 54 ? -20.031 -32.156 -21.219 1 40.19 54 ILE B CA 1
ATOM 1490 C C . ILE B 1 54 ? -18.516 -32.156 -21 1 40.19 54 ILE B C 1
ATOM 1492 O O . ILE B 1 54 ? -17.984 -31.281 -20.312 1 40.19 54 ILE B O 1
ATOM 1496 N N . GLU B 1 55 ? -17.891 -33.344 -21.047 1 39.19 55 GLU B N 1
ATOM 1497 C CA . GLU B 1 55 ? -16.469 -33.625 -21.172 1 39.19 55 GLU B CA 1
ATOM 1498 C C . GLU B 1 55 ? -15.812 -32.688 -22.188 1 39.19 55 GLU B C 1
ATOM 1500 O O . GLU B 1 55 ? -15.75 -33 -23.375 1 39.19 55 GLU B O 1
ATOM 1505 N N . THR B 1 56 ? -16.375 -31.562 -22.531 1 37.09 56 THR B N 1
ATOM 1506 C CA . THR B 1 56 ? -15.492 -30.969 -23.516 1 37.09 56 THR B CA 1
ATOM 1507 C C . THR B 1 56 ? -14.055 -30.938 -23.016 1 37.09 56 THR B C 1
ATOM 1509 O O . THR B 1 56 ? -13.805 -30.594 -21.859 1 37.09 56 THR B O 1
ATOM 1512 N N . ASP B 1 57 ? -13.258 -31.812 -23.547 1 38.62 57 ASP B N 1
ATOM 1513 C CA . ASP B 1 57 ? -11.805 -31.953 -23.5 1 38.62 57 ASP B CA 1
ATOM 1514 C C . ASP B 1 57 ? -11.133 -30.594 -23.312 1 38.62 57 ASP B C 1
ATOM 1516 O O . ASP B 1 57 ? -9.953 -30.516 -22.953 1 38.62 57 ASP B O 1
ATOM 1520 N N . ASP B 1 58 ? -11.734 -29.609 -23.984 1 36.56 58 ASP B N 1
ATOM 1521 C CA . ASP B 1 58 ? -10.969 -28.375 -24.062 1 36.56 58 ASP B CA 1
ATOM 1522 C C . ASP B 1 58 ? -10.953 -27.656 -22.719 1 36.56 58 ASP B C 1
ATOM 1524 O O . ASP B 1 58 ? -10.891 -26.422 -22.656 1 36.56 58 ASP B O 1
ATOM 1528 N N . ILE B 1 59 ? -11.688 -28.281 -21.766 1 40.09 59 ILE B N 1
ATOM 1529 C CA . ILE B 1 59 ? -11.352 -27.641 -20.5 1 40.09 59 ILE B CA 1
ATOM 1530 C C . ILE B 1 59 ? -9.828 -27.547 -20.359 1 40.09 59 ILE B C 1
ATOM 1532 O O . ILE B 1 59 ? -9.156 -28.562 -20.172 1 40.09 59 ILE B O 1
ATOM 1536 N N . HIS B 1 60 ? -9.219 -26.891 -21.203 1 37.06 60 HIS B N 1
ATOM 1537 C CA . HIS B 1 60 ? -7.828 -26.562 -20.922 1 37.06 60 HIS B CA 1
ATOM 1538 C C . HIS B 1 60 ? -7.578 -26.484 -19.422 1 37.06 60 HIS B C 1
ATOM 1540 O O . HIS B 1 60 ? -8.008 -25.547 -18.75 1 37.06 60 HIS B O 1
ATOM 1546 N N . THR B 1 61 ? -7.832 -27.484 -18.719 1 42 61 THR B N 1
ATOM 1547 C CA . THR B 1 61 ? -7.004 -27.672 -17.531 1 42 61 THR B CA 1
ATOM 1548 C C . THR B 1 61 ? -5.594 -27.141 -17.766 1 42 61 THR B C 1
ATOM 1550 O O . THR B 1 61 ? -4.621 -27.703 -17.266 1 42 61 THR B O 1
ATOM 1553 N N . ASP B 1 62 ? -5.312 -26.672 -18.984 1 42.56 62 ASP B N 1
ATOM 1554 C CA . ASP B 1 62 ? -3.953 -26.281 -19.328 1 42.56 62 ASP B CA 1
ATOM 1555 C C . ASP B 1 62 ? -3.279 -25.547 -18.172 1 42.56 62 ASP B C 1
ATOM 1557 O O . ASP B 1 62 ? -3.789 -24.531 -17.688 1 42.56 62 ASP B O 1
ATOM 1561 N N . ASP B 1 63 ? -2.584 -26.297 -17.344 1 49.53 63 ASP B N 1
ATOM 1562 C CA . ASP B 1 63 ? -1.462 -25.906 -16.5 1 49.53 63 ASP B CA 1
ATOM 1563 C C . ASP B 1 63 ? -0.819 -24.625 -17.016 1 49.53 63 ASP B C 1
ATOM 1565 O O . ASP B 1 63 ? 0.34 -24.328 -16.703 1 49.53 63 ASP B O 1
ATOM 1569 N N . THR B 1 64 ? -1.322 -24.125 -18.141 1 57.84 64 THR B N 1
ATOM 1570 C CA . THR B 1 64 ? -0.641 -22.938 -18.672 1 57.84 64 THR B CA 1
ATOM 1571 C C . THR B 1 64 ? -0.967 -21.703 -17.828 1 57.84 64 THR B C 1
ATOM 1573 O O . THR B 1 64 ? -2.135 -21.438 -17.531 1 57.84 64 THR B O 1
ATOM 1576 N N . LEU B 1 65 ? -0.011 -21.328 -17.109 1 66.38 65 LEU B N 1
ATOM 1577 C CA . LEU B 1 65 ? -0.089 -20.047 -16.406 1 66.38 65 LEU B CA 1
ATOM 1578 C C . LEU B 1 65 ? -0.704 -18.969 -17.297 1 66.38 65 LEU B C 1
ATOM 1580 O O . LEU B 1 65 ? -0.366 -18.859 -18.469 1 66.38 65 LEU B O 1
ATOM 1584 N N . PRO B 1 66 ? -1.804 -18.438 -16.781 1 79.19 66 PRO B N 1
ATOM 1585 C CA . PRO B 1 66 ? -2.322 -17.312 -17.562 1 79.19 66 PRO B CA 1
ATOM 1586 C C . PRO B 1 66 ? -1.226 -16.344 -18 1 79.19 66 PRO B C 1
ATOM 1588 O O . PRO B 1 66 ? -0.225 -16.172 -17.297 1 79.19 66 PRO B O 1
ATOM 1591 N N . ASP B 1 67 ? -1.339 -15.859 -19.219 1 89.25 67 ASP B N 1
ATOM 1592 C CA . ASP B 1 67 ? -0.416 -14.875 -19.766 1 89.25 67 ASP B CA 1
ATOM 1593 C C . ASP B 1 67 ? -0.177 -13.734 -18.766 1 89.25 67 ASP B C 1
ATOM 1595 O O . ASP B 1 67 ? 0.919 -13.18 -18.719 1 89.25 67 ASP B O 1
ATOM 1599 N N . SER B 1 68 ? -1.126 -13.5 -17.953 1 91.56 68 SER B N 1
ATOM 1600 C CA . SER B 1 68 ? -1.018 -12.406 -17 1 91.56 68 SER B CA 1
ATOM 1601 C C . SER B 1 68 ? 0.069 -12.68 -15.961 1 91.56 68 SER B C 1
ATOM 1603 O O . SER B 1 68 ? 0.78 -11.766 -15.539 1 91.56 68 SER B O 1
ATOM 1605 N N . ILE B 1 69 ? 0.229 -13.867 -15.562 1 94 69 ILE B N 1
ATOM 1606 C CA . ILE B 1 69 ? 1.24 -14.234 -14.578 1 94 69 ILE B CA 1
ATOM 1607 C C . ILE B 1 69 ? 2.633 -14.008 -15.156 1 94 69 ILE B C 1
ATOM 1609 O O . ILE B 1 69 ? 3.482 -13.383 -14.523 1 94 69 ILE B O 1
ATOM 1613 N N . GLU B 1 70 ? 2.781 -14.516 -16.312 1 94.19 70 GLU B N 1
ATOM 1614 C CA . GLU B 1 70 ? 4.094 -14.383 -16.953 1 94.19 70 GLU B CA 1
ATOM 1615 C C . GLU B 1 70 ? 4.402 -12.93 -17.281 1 94.19 70 GLU B C 1
ATOM 1617 O O . GLU B 1 70 ? 5.547 -12.484 -17.156 1 94.19 70 GLU B O 1
ATOM 1622 N N . THR B 1 71 ? 3.426 -12.273 -17.719 1 95.25 71 THR B N 1
ATOM 1623 C CA . THR B 1 71 ? 3.596 -10.859 -18 1 95.25 71 THR B CA 1
ATOM 1624 C C . THR B 1 71 ? 4.078 -10.102 -16.766 1 95.25 71 THR B C 1
ATOM 1626 O O . THR B 1 71 ? 5.035 -9.328 -16.844 1 95.25 71 THR B O 1
ATOM 1629 N N . ALA B 1 72 ? 3.457 -10.344 -15.664 1 97.12 72 ALA B N 1
ATOM 1630 C CA . ALA B 1 72 ? 3.852 -9.695 -14.414 1 97.12 72 ALA B CA 1
ATOM 1631 C C . ALA B 1 72 ? 5.25 -10.125 -13.992 1 97.12 72 ALA B C 1
ATOM 1633 O O . ALA B 1 72 ? 6.082 -9.289 -13.617 1 97.12 72 ALA B O 1
ATOM 1634 N N . ALA B 1 73 ? 5.477 -11.398 -14.109 1 97.69 73 ALA B N 1
ATOM 1635 C CA . ALA B 1 73 ? 6.77 -11.938 -13.695 1 97.69 73 ALA B CA 1
ATOM 1636 C C . ALA B 1 73 ? 7.902 -11.359 -14.531 1 97.69 73 ALA B C 1
ATOM 1638 O O . ALA B 1 73 ? 8.938 -10.953 -13.992 1 97.69 73 ALA B O 1
ATOM 1639 N N . ASP B 1 74 ? 7.719 -11.305 -15.766 1 97 74 ASP B N 1
ATOM 1640 C CA . ASP B 1 74 ? 8.742 -10.789 -16.672 1 97 74 ASP B CA 1
ATOM 1641 C C . ASP B 1 74 ? 9.023 -9.312 -16.406 1 97 74 ASP B C 1
ATOM 1643 O O . ASP B 1 74 ? 10.172 -8.883 -16.422 1 97 74 ASP B O 1
ATOM 1647 N N . ALA B 1 75 ? 7.98 -8.562 -16.219 1 96.69 75 ALA B N 1
ATOM 1648 C CA . ALA B 1 75 ? 8.133 -7.145 -15.906 1 96.69 75 ALA B CA 1
ATOM 1649 C C . ALA B 1 75 ? 8.969 -6.949 -14.641 1 96.69 75 ALA B C 1
ATOM 1651 O O . ALA B 1 75 ? 9.805 -6.043 -14.578 1 96.69 75 ALA B O 1
ATOM 1652 N N . LEU B 1 76 ? 8.758 -7.797 -13.695 1 98.06 76 LEU B N 1
ATOM 1653 C CA . LEU B 1 76 ? 9.484 -7.719 -12.43 1 98.06 76 LEU B CA 1
ATOM 1654 C C . LEU B 1 76 ? 10.93 -8.148 -12.609 1 98.06 76 LEU B C 1
ATOM 1656 O O . LEU B 1 76 ? 11.852 -7.465 -12.148 1 98.06 76 LEU B O 1
ATOM 1660 N N . ARG B 1 77 ? 11.156 -9.242 -13.281 1 97.88 77 ARG B N 1
ATOM 1661 C CA . ARG B 1 77 ? 12.5 -9.773 -13.492 1 97.88 77 ARG B CA 1
ATOM 1662 C C . ARG B 1 77 ? 13.359 -8.789 -14.273 1 97.88 77 ARG B C 1
ATOM 1664 O O . ARG B 1 77 ? 14.555 -8.648 -14 1 97.88 77 ARG B O 1
ATOM 1671 N N . SER B 1 78 ? 12.742 -8.117 -15.203 1 97.06 78 SER B N 1
ATOM 1672 C CA . SER B 1 78 ? 13.453 -7.145 -16.016 1 97.06 78 SER B CA 1
ATOM 1673 C C . SER B 1 78 ? 14.008 -6.004 -15.172 1 97.06 78 SER B C 1
ATOM 1675 O O . SER B 1 78 ? 14.945 -5.312 -15.586 1 97.06 78 SER B O 1
ATOM 1677 N N . GLU B 1 79 ? 13.453 -5.84 -13.992 1 96.19 79 GLU B N 1
ATOM 1678 C CA . GLU B 1 79 ? 13.891 -4.766 -13.109 1 96.19 79 GLU B CA 1
ATOM 1679 C C . GLU B 1 79 ? 14.75 -5.309 -11.969 1 96.19 79 GLU B C 1
ATOM 1681 O O . GLU B 1 79 ? 15 -4.613 -10.984 1 96.19 79 GLU B O 1
ATOM 1686 N N . GLY B 1 80 ? 15.047 -6.582 -12.07 1 96.5 80 GLY B N 1
ATOM 1687 C CA . GLY B 1 80 ? 15.953 -7.18 -11.109 1 96.5 80 GLY B CA 1
ATOM 1688 C C . GLY B 1 80 ? 15.258 -7.691 -9.867 1 96.5 80 GLY B C 1
ATOM 1689 O O . GLY B 1 80 ? 15.906 -8.023 -8.875 1 96.5 80 GLY B O 1
ATOM 1690 N N . VAL B 1 81 ? 13.945 -7.77 -9.898 1 97.5 81 VAL B N 1
ATOM 1691 C CA . VAL B 1 81 ? 13.18 -8.281 -8.766 1 97.5 81 VAL B CA 1
ATOM 1692 C C . VAL B 1 81 ? 13.18 -9.812 -8.797 1 97.5 81 VAL B C 1
ATOM 1694 O O . VAL B 1 81 ? 13 -10.414 -9.852 1 97.5 81 VAL B O 1
ATOM 1697 N N . GLU B 1 82 ? 13.43 -10.406 -7.688 1 97.44 82 GLU B N 1
ATOM 1698 C CA . GLU B 1 82 ? 13.25 -11.852 -7.582 1 97.44 82 GLU B CA 1
ATOM 1699 C C . GLU B 1 82 ? 11.773 -12.227 -7.598 1 97.44 82 GLU B C 1
ATOM 1701 O O . GLU B 1 82 ? 10.961 -11.609 -6.906 1 97.44 82 GLU B O 1
ATOM 1706 N N . VAL B 1 83 ? 11.477 -13.328 -8.414 1 98.19 83 VAL B N 1
ATOM 1707 C CA . VAL B 1 83 ? 10.055 -13.594 -8.609 1 98.19 83 VAL B CA 1
ATOM 1708 C C . VAL B 1 83 ? 9.781 -15.086 -8.445 1 98.19 83 VAL B C 1
ATOM 1710 O O . VAL B 1 83 ? 10.492 -15.922 -9 1 98.19 83 VAL B O 1
ATOM 1713 N N . ASP B 1 84 ? 8.773 -15.391 -7.668 1 97.81 84 ASP B N 1
ATOM 1714 C CA . ASP B 1 84 ? 8.109 -16.688 -7.668 1 97.81 84 ASP B CA 1
ATOM 1715 C C . ASP B 1 84 ? 6.691 -16.578 -8.234 1 97.81 84 ASP B C 1
ATOM 1717 O O . ASP B 1 84 ? 6.035 -15.547 -8.086 1 97.81 84 ASP B O 1
ATOM 1721 N N . THR B 1 85 ? 6.309 -17.625 -8.875 1 97.44 85 THR B N 1
ATOM 1722 C CA . THR B 1 85 ? 4.938 -17.672 -9.367 1 97.44 85 THR B CA 1
ATOM 1723 C C . THR B 1 85 ? 4.168 -18.828 -8.719 1 97.44 85 THR B C 1
ATOM 1725 O O . THR B 1 85 ? 4.738 -19.891 -8.445 1 97.44 85 THR B O 1
ATOM 1728 N N . ARG B 1 86 ? 2.912 -18.547 -8.445 1 95.38 86 ARG B N 1
ATOM 1729 C CA . ARG B 1 86 ? 2.025 -19.562 -7.875 1 95.38 86 ARG B CA 1
ATOM 1730 C C . ARG B 1 86 ? 0.67 -19.562 -8.578 1 95.38 86 ARG B C 1
ATOM 1732 O O . ARG B 1 86 ? 0.129 -18.5 -8.891 1 95.38 86 ARG B O 1
ATOM 1739 N N . HIS B 1 87 ? 0.268 -20.672 -8.852 1 93.25 87 HIS B N 1
ATOM 1740 C CA . HIS B 1 87 ? -1.061 -20.922 -9.398 1 93.25 87 HIS B CA 1
ATOM 1741 C C . HIS B 1 87 ? -1.844 -21.891 -8.523 1 93.25 87 HIS B C 1
ATOM 1743 O O . HIS B 1 87 ? -1.48 -23.062 -8.406 1 93.25 87 HIS B O 1
ATOM 1749 N N . VAL B 1 88 ? -2.922 -21.438 -7.938 1 91.75 88 VAL B N 1
ATOM 1750 C CA . VAL B 1 88 ? -3.604 -22.203 -6.902 1 91.75 88 VAL B CA 1
ATOM 1751 C C . VAL B 1 88 ? -5.105 -22.234 -7.18 1 91.75 88 VAL B C 1
ATOM 1753 O O . VAL B 1 88 ? -5.66 -21.25 -7.691 1 91.75 88 VAL B O 1
ATOM 1756 N N . GLU B 1 89 ? -5.711 -23.328 -6.914 1 92.31 89 GLU B N 1
ATOM 1757 C CA . GLU B 1 89 ? -7.168 -23.422 -6.938 1 92.31 89 GLU B CA 1
ATOM 1758 C C . GLU B 1 89 ? -7.762 -23.109 -5.566 1 92.31 89 GLU B C 1
ATOM 1760 O O . GLU B 1 89 ? -7.262 -23.594 -4.547 1 92.31 89 GLU B O 1
ATOM 1765 N N . GLY B 1 90 ? -8.797 -22.234 -5.473 1 94.62 90 GLY B N 1
ATOM 1766 C CA . GLY B 1 90 ? -9.445 -21.906 -4.211 1 94.62 90 GLY B CA 1
ATOM 1767 C C . GLY B 1 90 ? -10.234 -20.609 -4.27 1 94.62 90 GLY B C 1
ATOM 1768 O O . GLY B 1 90 ? -10.445 -20.062 -5.348 1 94.62 90 GLY B O 1
ATOM 1769 N N . ASP B 1 91 ? -10.797 -20.281 -3.113 1 95.56 91 ASP B N 1
ATOM 1770 C CA . ASP B 1 91 ? -11.406 -18.969 -2.977 1 95.56 91 ASP B CA 1
ATOM 1771 C C . ASP B 1 91 ? -10.352 -17.859 -3.02 1 95.56 91 ASP B C 1
ATOM 1773 O O . ASP B 1 91 ? -9.398 -17.875 -2.24 1 95.56 91 ASP B O 1
ATOM 1777 N N . PRO B 1 92 ? -10.539 -16.953 -3.898 1 96.69 92 PRO B N 1
ATOM 1778 C CA . PRO B 1 92 ? -9.492 -15.945 -4.102 1 96.69 92 PRO B CA 1
ATOM 1779 C C . PRO B 1 92 ? -9.148 -15.188 -2.82 1 96.69 92 PRO B C 1
ATOM 1781 O O . PRO B 1 92 ? -7.973 -15.039 -2.484 1 96.69 92 PRO B O 1
ATOM 1784 N N . VAL B 1 93 ? -10.117 -14.727 -2.09 1 97.5 93 VAL B N 1
ATOM 1785 C CA . VAL B 1 93 ? -9.883 -13.906 -0.906 1 97.5 93 VAL B CA 1
ATOM 1786 C C . VAL B 1 93 ? -9.172 -14.734 0.162 1 97.5 93 VAL B C 1
ATOM 1788 O O . VAL B 1 93 ? -8.133 -14.328 0.689 1 97.5 93 VAL B O 1
ATOM 1791 N N . GLU B 1 94 ? -9.68 -15.93 0.393 1 97.69 94 GLU B N 1
ATOM 1792 C CA . GLU B 1 94 ? -9.086 -16.812 1.393 1 97.69 94 GLU B CA 1
ATOM 1793 C C . GLU B 1 94 ? -7.664 -17.203 1.011 1 97.69 94 GLU B C 1
ATOM 1795 O O . GLU B 1 94 ? -6.773 -17.219 1.861 1 97.69 94 GLU B O 1
ATOM 1800 N N . THR B 1 95 ? -7.516 -17.484 -0.207 1 97.94 95 THR B N 1
ATOM 1801 C CA . THR B 1 95 ? -6.207 -17.906 -0.682 1 97.94 95 THR B CA 1
ATOM 1802 C C . THR B 1 95 ? -5.195 -16.766 -0.592 1 97.94 95 THR B C 1
ATOM 1804 O O . THR B 1 95 ? -4.078 -16.953 -0.106 1 97.94 95 THR B O 1
ATOM 1807 N N . ILE B 1 96 ? -5.555 -15.57 -1 1 98.38 96 ILE B N 1
ATOM 1808 C CA . ILE B 1 96 ? -4.668 -14.414 -0.979 1 98.38 96 ILE B CA 1
ATOM 1809 C C . ILE B 1 96 ? -4.242 -14.117 0.457 1 98.38 96 ILE B C 1
ATOM 1811 O O . ILE B 1 96 ? -3.049 -13.969 0.739 1 98.38 96 ILE B O 1
ATOM 1815 N N . LEU B 1 97 ? -5.215 -14.102 1.341 1 97.94 97 LEU B N 1
ATOM 1816 C CA . LEU B 1 97 ? -4.918 -13.789 2.736 1 97.94 97 LEU B CA 1
ATOM 1817 C C . LEU B 1 97 ? -4.078 -14.898 3.367 1 97.94 97 LEU B C 1
ATOM 1819 O O . LEU B 1 97 ? -3.156 -14.617 4.137 1 97.94 97 LEU B O 1
ATOM 1823 N N . GLY B 1 98 ? -4.414 -16.141 3.033 1 98.06 98 GLY B N 1
ATOM 1824 C CA . GLY B 1 98 ? -3.652 -17.266 3.545 1 98.06 98 GLY B CA 1
ATOM 1825 C C . GLY B 1 98 ? -2.211 -17.281 3.066 1 98.06 98 GLY B C 1
ATOM 1826 O O . GLY B 1 98 ? -1.29 -17.469 3.861 1 98.06 98 GLY B O 1
ATOM 1827 N N . VAL B 1 99 ? -1.959 -17.062 1.786 1 98.31 99 VAL B N 1
ATOM 1828 C CA . VAL B 1 99 ? -0.613 -17.047 1.224 1 98.31 99 VAL B CA 1
ATOM 1829 C C . VAL B 1 99 ? 0.178 -15.875 1.814 1 98.31 99 VAL B C 1
ATOM 1831 O O . VAL B 1 99 ? 1.362 -16.016 2.127 1 98.31 99 VAL B O 1
ATOM 1834 N N . ALA B 1 100 ? -0.487 -14.711 1.972 1 98 100 ALA B N 1
ATOM 1835 C CA . ALA B 1 100 ? 0.168 -13.555 2.578 1 98 100 ALA B CA 1
ATOM 1836 C C . ALA B 1 100 ? 0.679 -13.891 3.979 1 98 100 ALA B C 1
ATOM 1838 O O . ALA B 1 100 ? 1.789 -13.5 4.348 1 98 100 ALA B O 1
ATOM 1839 N N . ARG B 1 101 ? -0.153 -14.555 4.699 1 97.12 101 ARG B N 1
ATOM 1840 C CA . ARG B 1 101 ? 0.213 -14.945 6.059 1 97.12 101 ARG B CA 1
ATOM 1841 C C . ARG B 1 101 ? 1.347 -15.969 6.043 1 97.12 101 ARG B C 1
ATOM 1843 O O . ARG B 1 101 ? 2.34 -15.812 6.758 1 97.12 101 ARG B O 1
ATOM 1850 N N . ASP B 1 102 ? 1.215 -17 5.242 1 97.88 102 ASP B N 1
ATOM 1851 C CA . ASP B 1 102 ? 2.17 -18.109 5.195 1 97.88 102 ASP B CA 1
ATOM 1852 C C . ASP B 1 102 ? 3.553 -17.625 4.77 1 97.88 102 ASP B C 1
ATOM 1854 O O . ASP B 1 102 ? 4.566 -18.094 5.285 1 97.88 102 ASP B O 1
ATOM 1858 N N . LEU B 1 103 ? 3.615 -16.703 3.852 1 97.81 103 LEU B N 1
ATOM 1859 C CA . LEU B 1 103 ? 4.887 -16.203 3.338 1 97.81 103 LEU B CA 1
ATOM 1860 C C . LEU B 1 103 ? 5.387 -15.031 4.164 1 97.81 103 LEU B C 1
ATOM 1862 O O . LEU B 1 103 ? 6.484 -14.516 3.926 1 97.81 103 LEU B O 1
ATOM 1866 N N . ASP B 1 104 ? 4.547 -14.578 5.105 1 97.31 104 ASP B N 1
ATOM 1867 C CA . ASP B 1 104 ? 4.863 -13.422 5.941 1 97.31 104 ASP B CA 1
ATOM 1868 C C . ASP B 1 104 ? 5.297 -12.227 5.09 1 97.31 104 ASP B C 1
ATOM 1870 O O . ASP B 1 104 ? 6.363 -11.648 5.316 1 97.31 104 ASP B O 1
ATOM 1874 N N . VAL B 1 105 ? 4.473 -11.867 4.098 1 98 105 VAL B N 1
ATOM 1875 C CA . VAL B 1 105 ? 4.824 -10.805 3.166 1 98 105 VAL B CA 1
ATOM 1876 C C . VAL B 1 105 ? 4.742 -9.453 3.875 1 98 105 VAL B C 1
ATOM 1878 O O . VAL B 1 105 ? 4.047 -9.312 4.887 1 98 105 VAL B O 1
ATOM 1881 N N . ASP B 1 106 ? 5.418 -8.516 3.301 1 97.44 106 ASP B N 1
ATOM 1882 C CA . ASP B 1 106 ? 5.426 -7.168 3.854 1 97.44 106 ASP B CA 1
ATOM 1883 C C . ASP B 1 106 ? 4.277 -6.332 3.291 1 97.44 106 ASP B C 1
ATOM 1885 O O . ASP B 1 106 ? 3.822 -5.383 3.93 1 97.44 106 ASP B O 1
ATOM 1889 N N . SER B 1 107 ? 3.814 -6.711 2.062 1 98.19 107 SER B N 1
ATOM 1890 C CA . SER B 1 107 ? 2.676 -6.012 1.478 1 98.19 107 SER B CA 1
ATOM 1891 C C . SER B 1 107 ? 2.006 -6.852 0.396 1 98.19 107 SER B C 1
ATOM 1893 O O . SER B 1 107 ? 2.609 -7.789 -0.131 1 98.19 107 SER B O 1
ATOM 1895 N N . ILE B 1 108 ? 0.734 -6.57 0.174 1 98.62 108 ILE B N 1
ATOM 1896 C CA . ILE B 1 108 ? -0.055 -7.109 -0.927 1 98.62 108 ILE B CA 1
ATOM 1897 C C . ILE B 1 108 ? -0.341 -6.008 -1.946 1 98.62 108 ILE B C 1
ATOM 1899 O O . ILE B 1 108 ? -0.831 -4.934 -1.588 1 98.62 108 ILE B O 1
ATOM 1903 N N . VAL B 1 109 ? -0.06 -6.223 -3.242 1 98.62 109 VAL B N 1
ATOM 1904 C CA . VAL B 1 109 ? -0.288 -5.223 -4.281 1 98.62 109 VAL B CA 1
ATOM 1905 C C . VAL B 1 109 ? -1.378 -5.703 -5.234 1 98.62 109 VAL B C 1
ATOM 1907 O O . VAL B 1 109 ? -1.243 -6.758 -5.855 1 98.62 109 VAL B O 1
ATOM 1910 N N . MET B 1 110 ? -2.42 -4.898 -5.332 1 97.38 110 MET B N 1
ATOM 1911 C CA . MET B 1 110 ? -3.557 -5.262 -6.176 1 97.38 110 MET B CA 1
ATOM 1912 C C . MET B 1 110 ? -3.951 -4.102 -7.082 1 97.38 110 MET B C 1
ATOM 1914 O O . MET B 1 110 ? -3.691 -2.939 -6.762 1 97.38 110 MET B O 1
ATOM 1918 N N . CYS B 1 111 ? -4.574 -4.48 -8.203 1 95.12 111 CYS B N 1
ATOM 1919 C CA . CYS B 1 111 ? -4.91 -3.473 -9.195 1 95.12 111 CYS B CA 1
ATOM 1920 C C . CYS B 1 111 ? -6.418 -3.408 -9.422 1 95.12 111 CYS B C 1
ATOM 1922 O O . CYS B 1 111 ? -7.07 -4.441 -9.57 1 95.12 111 CYS B O 1
ATOM 1924 N N . GLY B 1 112 ? -6.973 -2.184 -9.367 1 92.19 112 GLY B N 1
ATOM 1925 C CA . GLY B 1 112 ? -8.328 -1.908 -9.812 1 92.19 112 GLY B CA 1
ATOM 1926 C C . GLY B 1 112 ? -8.398 -1.411 -11.242 1 92.19 112 GLY B C 1
ATOM 1927 O O . GLY B 1 112 ? -7.43 -1.537 -11.992 1 92.19 112 GLY B O 1
ATOM 1928 N N . ARG B 1 113 ? -9.617 -0.981 -11.609 1 90.19 113 ARG B N 1
ATOM 1929 C CA . ARG B 1 113 ? -9.852 -0.47 -12.961 1 90.19 113 ARG B CA 1
ATOM 1930 C C . ARG B 1 113 ? -10.359 0.968 -12.914 1 90.19 113 ARG B C 1
ATOM 1932 O O . ARG B 1 113 ? -11.094 1.347 -12 1 90.19 113 ARG B O 1
ATOM 1939 N N . ARG B 1 114 ? -9.812 1.669 -13.844 1 87 114 ARG B N 1
ATOM 1940 C CA . ARG B 1 114 ? -10.352 3.016 -14.016 1 87 114 ARG B CA 1
ATOM 1941 C C . ARG B 1 114 ? -10.828 3.238 -15.445 1 87 114 ARG B C 1
ATOM 1943 O O . ARG B 1 114 ? -10.141 2.855 -16.406 1 87 114 ARG B O 1
ATOM 1950 N N . ARG B 1 115 ? -12.078 3.764 -15.547 1 81.06 115 ARG B N 1
ATOM 1951 C CA . ARG B 1 115 ? -12.672 3.986 -16.859 1 81.06 115 ARG B CA 1
ATOM 1952 C C . ARG B 1 115 ? -11.945 5.094 -17.609 1 81.06 115 ARG B C 1
ATOM 1954 O O . ARG B 1 115 ? -11.859 5.062 -18.844 1 81.06 115 ARG B O 1
ATOM 1961 N N . SER B 1 116 ? -11.555 6.035 -16.875 1 79.19 116 SER B N 1
ATOM 1962 C CA . SER B 1 116 ? -10.812 7.172 -17.406 1 79.19 116 SER B CA 1
ATOM 1963 C C . SER B 1 116 ? -9.781 7.68 -16.406 1 79.19 116 SER B C 1
ATOM 1965 O O . SER B 1 116 ? -9.852 7.355 -15.219 1 79.19 116 SER B O 1
ATOM 1967 N N . PRO B 1 117 ? -8.875 8.406 -16.938 1 75.12 117 PRO B N 1
ATOM 1968 C CA . PRO B 1 117 ? -7.82 8.898 -16.062 1 75.12 117 PRO B CA 1
ATOM 1969 C C . PRO B 1 117 ? -8.367 9.695 -14.875 1 75.12 117 PRO B C 1
ATOM 1971 O O . PRO B 1 117 ? -7.816 9.633 -13.773 1 75.12 117 PRO B O 1
ATOM 1974 N N . ALA B 1 118 ? -9.414 10.359 -15.07 1 77.5 118 ALA B N 1
ATOM 1975 C CA . ALA B 1 118 ? -9.953 11.195 -14 1 77.5 118 ALA B CA 1
ATOM 1976 C C . ALA B 1 118 ? -11.133 10.516 -13.312 1 77.5 118 ALA B C 1
ATOM 1978 O O . ALA B 1 118 ? -11.766 11.094 -12.43 1 77.5 118 ALA B O 1
ATOM 1979 N N . GLY B 1 119 ? -11.32 9.359 -13.695 1 84 119 GLY B N 1
ATOM 1980 C CA . GLY B 1 119 ? -12.469 8.656 -13.148 1 84 119 GLY B CA 1
ATOM 1981 C C . GLY B 1 119 ? -12.164 7.93 -11.852 1 84 119 GLY B C 1
ATOM 1982 O O . GLY B 1 119 ? -11 7.812 -11.461 1 84 119 GLY B O 1
ATOM 1983 N N . LYS B 1 120 ? -13.227 7.531 -11.195 1 90.31 120 LYS B N 1
ATOM 1984 C CA . LYS B 1 120 ? -13.07 6.762 -9.961 1 90.31 120 LYS B CA 1
ATOM 1985 C C . LYS B 1 120 ? -12.617 5.336 -10.258 1 90.31 120 LYS B C 1
ATOM 1987 O O . LYS B 1 120 ? -12.914 4.789 -11.32 1 90.31 120 LYS B O 1
ATOM 1992 N N . VAL B 1 121 ? -11.875 4.848 -9.312 1 92.31 121 VAL B N 1
ATOM 1993 C CA . VAL B 1 121 ? -11.398 3.475 -9.422 1 92.31 121 VAL B CA 1
ATOM 1994 C C . VAL B 1 121 ? -12.523 2.504 -9.062 1 92.31 121 VAL B C 1
ATOM 1996 O O . VAL B 1 121 ? -13.258 2.73 -8.102 1 92.31 121 VAL B O 1
ATOM 1999 N N . LEU B 1 122 ? -12.641 1.491 -9.859 1 91.06 122 LEU B N 1
ATOM 2000 C CA . LEU B 1 122 ? -13.547 0.385 -9.562 1 91.06 122 LEU B CA 1
ATOM 2001 C C . LEU B 1 122 ? -12.773 -0.817 -9.023 1 91.06 122 LEU B C 1
ATOM 2003 O O . LEU B 1 122 ? -11.914 -1.367 -9.719 1 91.06 122 LEU B O 1
ATOM 2007 N N . PHE B 1 123 ? -13.109 -1.169 -7.789 1 93 123 PHE B N 1
ATOM 2008 C CA . PHE B 1 123 ? -12.523 -2.367 -7.199 1 93 123 PHE B CA 1
ATOM 2009 C C . PHE B 1 123 ? -13.492 -3.539 -7.273 1 93 123 PHE B C 1
ATOM 2011 O O . PHE B 1 123 ? -14.664 -3.408 -6.895 1 93 123 PHE B O 1
ATOM 2018 N N . GLY B 1 124 ? -13 -4.57 -7.762 1 92.12 124 GLY B N 1
ATOM 2019 C CA . GLY B 1 124 ? -13.805 -5.785 -7.711 1 92.12 124 GLY B CA 1
ATOM 2020 C C . GLY B 1 124 ? -13.977 -6.324 -6.305 1 92.12 124 GLY B C 1
ATOM 2021 O O . GLY B 1 124 ? -13.344 -5.844 -5.367 1 92.12 124 GLY B O 1
ATOM 2022 N N . SER B 1 125 ? -14.742 -7.348 -6.219 1 94.44 125 SER B N 1
ATOM 2023 C CA . SER B 1 125 ? -15.125 -7.914 -4.93 1 94.44 125 SER B CA 1
ATOM 2024 C C . SER B 1 125 ? -13.914 -8.477 -4.195 1 94.44 125 SER B C 1
ATOM 2026 O O . SER B 1 125 ? -13.812 -8.367 -2.971 1 94.44 125 SER B O 1
ATOM 2028 N N . THR B 1 126 ? -12.992 -9.031 -4.926 1 96.06 126 THR B N 1
ATOM 2029 C CA . THR B 1 126 ? -11.812 -9.617 -4.297 1 96.06 126 THR B CA 1
ATOM 2030 C C . THR B 1 126 ? -10.945 -8.531 -3.668 1 96.06 126 THR B C 1
ATOM 2032 O O . THR B 1 126 ? -10.531 -8.656 -2.514 1 96.06 126 THR B O 1
ATOM 2035 N N . VAL B 1 127 ? -10.68 -7.492 -4.406 1 96.5 127 VAL B N 1
ATOM 2036 C CA . VAL B 1 127 ? -9.852 -6.398 -3.898 1 96.5 127 VAL B CA 1
ATOM 2037 C C . VAL B 1 127 ? -10.508 -5.789 -2.66 1 96.5 127 VAL B C 1
ATOM 2039 O O . VAL B 1 127 ? -9.852 -5.574 -1.643 1 96.5 127 VAL B O 1
ATOM 2042 N N . GLN B 1 128 ? -11.82 -5.586 -2.752 1 96.31 128 GLN B N 1
ATOM 2043 C CA . GLN B 1 128 ? -12.547 -4.984 -1.638 1 96.31 128 GLN B CA 1
ATOM 2044 C C . GLN B 1 128 ? -12.469 -5.863 -0.394 1 96.31 128 GLN B C 1
ATOM 2046 O O . GLN B 1 128 ? -12.188 -5.379 0.702 1 96.31 128 GLN B O 1
ATOM 2051 N N . SER B 1 129 ? -12.688 -7.109 -0.582 1 96.88 129 SER B N 1
ATOM 2052 C CA . SER B 1 129 ? -12.672 -8.039 0.541 1 96.88 129 SER B CA 1
ATOM 2053 C C . SER B 1 129 ? -11.289 -8.133 1.166 1 96.88 129 SER B C 1
ATOM 2055 O O . SER B 1 129 ? -11.156 -8.188 2.391 1 96.88 129 SER B O 1
ATOM 2057 N N . VAL B 1 130 ? -10.258 -8.141 0.386 1 97.5 130 VAL B N 1
ATOM 2058 C CA . VAL B 1 130 ? -8.891 -8.203 0.9 1 97.5 130 VAL B CA 1
ATOM 2059 C C . VAL B 1 130 ? -8.562 -6.922 1.658 1 97.5 130 VAL B C 1
ATOM 2061 O O . VAL B 1 130 ? -7.965 -6.965 2.738 1 97.5 130 VAL B O 1
ATOM 2064 N N . LEU B 1 131 ? -9.008 -5.793 1.143 1 96.56 131 LEU B N 1
ATOM 2065 C CA . LEU B 1 131 ? -8.773 -4.512 1.805 1 96.56 131 LEU B CA 1
ATOM 2066 C C . LEU B 1 131 ? -9.359 -4.516 3.213 1 96.56 131 LEU B C 1
ATOM 2068 O O . LEU B 1 131 ? -8.742 -4 4.148 1 96.56 131 LEU B O 1
ATOM 2072 N N . LEU B 1 132 ? -10.43 -5.125 3.369 1 95.06 132 LEU B N 1
ATOM 2073 C CA . LEU B 1 132 ? -11.156 -5.086 4.637 1 95.06 132 LEU B CA 1
ATOM 2074 C C . LEU B 1 132 ? -10.594 -6.113 5.613 1 95.06 132 LEU B C 1
ATOM 2076 O O . LEU B 1 132 ? -10.711 -5.949 6.828 1 95.06 132 LEU B O 1
ATOM 2080 N N . ALA B 1 133 ? -9.906 -7.121 5.07 1 95.62 133 ALA B N 1
ATOM 2081 C CA . ALA B 1 133 ? -9.578 -8.258 5.934 1 95.62 133 ALA B CA 1
ATOM 2082 C C . ALA B 1 133 ? -8.078 -8.359 6.152 1 95.62 133 ALA B C 1
ATOM 2084 O O . ALA B 1 133 ? -7.621 -9.07 7.055 1 95.62 133 ALA B O 1
ATOM 2085 N N . ALA B 1 134 ? -7.285 -7.746 5.344 1 95.56 134 ALA B N 1
ATOM 2086 C CA . ALA B 1 134 ? -5.844 -7.961 5.34 1 95.56 134 ALA B CA 1
ATOM 2087 C C . ALA B 1 134 ? -5.215 -7.508 6.656 1 95.56 134 ALA B C 1
ATOM 2089 O O . ALA B 1 134 ? -5.602 -6.477 7.211 1 95.56 134 ALA B O 1
ATOM 2090 N N . GLU B 1 135 ? -4.242 -8.242 7.082 1 92.88 135 GLU B N 1
ATOM 2091 C CA . GLU B 1 135 ? -3.455 -7.902 8.266 1 92.88 135 GLU B CA 1
ATOM 2092 C C . GLU B 1 135 ? -2.133 -7.242 7.871 1 92.88 135 GLU B C 1
ATOM 2094 O O . GLU B 1 135 ? -1.369 -6.809 8.734 1 92.88 135 GLU B O 1
ATOM 2099 N N . ARG B 1 136 ? -1.907 -7.246 6.605 1 95.38 136 ARG B N 1
ATOM 2100 C CA . ARG B 1 136 ? -0.727 -6.629 6.012 1 95.38 136 ARG B CA 1
ATOM 2101 C C . ARG B 1 136 ? -1.101 -5.375 5.23 1 95.38 136 ARG B C 1
ATOM 2103 O O . ARG B 1 136 ? -2.24 -5.23 4.781 1 95.38 136 ARG B O 1
ATOM 2110 N N . PRO B 1 137 ? -0.124 -4.5 5.047 1 97.44 137 PRO B N 1
ATOM 2111 C CA . PRO B 1 137 ? -0.392 -3.373 4.148 1 97.44 137 PRO B CA 1
ATOM 2112 C C . PRO B 1 137 ? -0.864 -3.816 2.766 1 97.44 137 PRO B C 1
ATOM 2114 O O . PRO B 1 137 ? -0.341 -4.789 2.215 1 97.44 137 PRO B O 1
ATOM 2117 N N . VAL B 1 138 ? -1.934 -3.172 2.275 1 98.19 138 VAL B N 1
ATOM 2118 C CA . VAL B 1 138 ? -2.422 -3.418 0.923 1 98.19 138 VAL B CA 1
ATOM 2119 C C . VAL B 1 138 ? -2.195 -2.18 0.058 1 98.19 138 VAL B C 1
ATOM 2121 O O . VAL B 1 138 ? -2.57 -1.07 0.442 1 98.19 138 VAL B O 1
ATOM 2124 N N . VAL B 1 139 ? -1.516 -2.389 -1.054 1 98.31 139 VAL B N 1
ATOM 2125 C CA . VAL B 1 139 ? -1.29 -1.345 -2.047 1 98.31 139 VAL B CA 1
ATOM 2126 C C . VAL B 1 139 ? -2.291 -1.493 -3.189 1 98.31 139 VAL B C 1
ATOM 2128 O O . VAL B 1 139 ? -2.404 -2.564 -3.789 1 98.31 139 VAL B O 1
ATOM 2131 N N . THR B 1 140 ? -3.039 -0.437 -3.396 1 97.12 140 THR B N 1
ATOM 2132 C CA . THR B 1 140 ? -3.953 -0.459 -4.535 1 97.12 140 THR B CA 1
ATOM 2133 C C . THR B 1 140 ? -3.527 0.558 -5.59 1 97.12 140 THR B C 1
ATOM 2135 O O . THR B 1 140 ? -3.072 1.654 -5.254 1 97.12 140 THR B O 1
ATOM 2138 N N . VAL B 1 141 ? -3.633 0.144 -6.828 1 93.12 141 VAL B N 1
ATOM 2139 C CA . VAL B 1 141 ? -3.398 1.008 -7.98 1 93.12 141 VAL B CA 1
ATOM 2140 C C . VAL B 1 141 ? -4.5 0.795 -9.016 1 93.12 141 VAL B C 1
ATOM 2142 O O . VAL B 1 141 ? -5.258 -0.175 -8.938 1 93.12 141 VAL B O 1
ATOM 2145 N N . ALA B 1 142 ? -4.633 1.746 -9.898 1 89 142 ALA B N 1
ATOM 2146 C CA . ALA B 1 142 ? -5.676 1.592 -10.914 1 89 142 ALA B CA 1
ATOM 2147 C C . ALA B 1 142 ? -5.094 1.7 -12.32 1 89 142 ALA B C 1
ATOM 2149 O O . ALA B 1 142 ? -4.348 2.635 -12.617 1 89 142 ALA B O 1
ATOM 2150 N N . ALA B 1 143 ? -5.367 0.644 -13.086 1 84.56 143 ALA B N 1
ATOM 2151 C CA . ALA B 1 143 ? -5.004 0.648 -14.5 1 84.56 143 ALA B CA 1
ATOM 2152 C C . ALA B 1 143 ? -6.105 1.284 -15.344 1 84.56 143 ALA B C 1
ATOM 2154 O O . ALA B 1 143 ? -7.289 1.167 -15.023 1 84.56 143 ALA B O 1
ATOM 2155 N N . GLU B 1 144 ? -5.602 2.002 -16.312 1 79.5 144 GLU B N 1
ATOM 2156 C CA . GLU B 1 144 ? -6.586 2.559 -17.234 1 79.5 144 GLU B CA 1
ATOM 2157 C C . GLU B 1 144 ? -7.176 1.473 -18.141 1 79.5 144 GLU B C 1
ATOM 2159 O O . GLU B 1 144 ? -6.461 0.566 -18.562 1 79.5 144 GLU B O 1
ATOM 2164 N N . ASP B 1 145 ? -8.57 1.346 -18.125 1 68.38 145 ASP B N 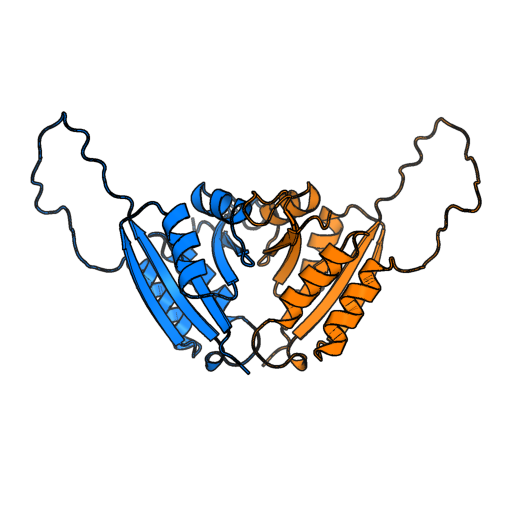1
ATOM 2165 C CA . ASP B 1 145 ? -9.25 0.412 -19.031 1 68.38 145 ASP B CA 1
ATOM 2166 C C . ASP B 1 145 ? -8.906 0.705 -20.484 1 68.38 145 ASP B C 1
ATOM 2168 O O . ASP B 1 145 ? -9.023 1.846 -20.938 1 68.38 145 ASP B O 1
ATOM 2172 N N . GLY B 1 146 ? -7.73 0.388 -20.984 1 53.56 146 GLY B N 1
ATOM 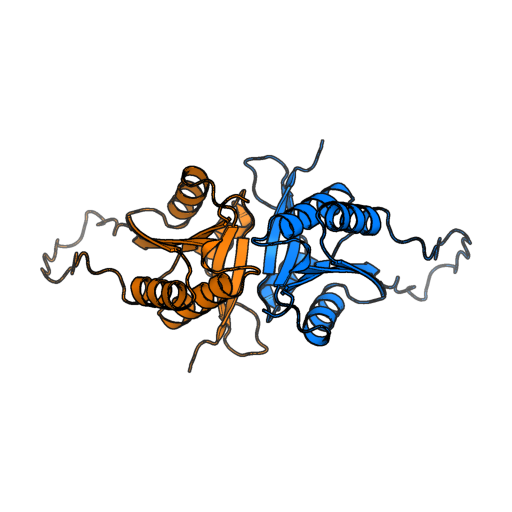2173 C CA . GLY B 1 146 ? -7.445 0.585 -22.391 1 53.56 146 GLY B CA 1
ATOM 2174 C C . GLY B 1 146 ? -8.68 0.466 -23.266 1 53.56 146 GLY B C 1
ATOM 2175 O O . GLY B 1 146 ? -9.398 -0.532 -23.203 1 53.56 146 GLY B O 1
ATOM 2176 N N . GLN B 1 147 ? -9.516 1.375 -23.609 1 41.53 147 GLN B N 1
ATOM 2177 C CA . GLN B 1 147 ? -10.266 1.194 -24.844 1 41.53 147 GLN B CA 1
ATOM 2178 C C . GLN B 1 147 ? -9.344 0.825 -26 1 41.53 147 GLN B C 1
ATOM 2180 O O . GLN B 1 147 ? -8.203 1.295 -26.062 1 41.53 147 GLN B O 1
#

InterPro domains:
  IPR006016 UspA [PF00582] (5-141)
  IPR014729 Rossmann-like alpha/beta/alpha sandwich fold [G3DSA:3.40.50.620] (3-141)

Organism: Natronomonas pharaonis (strain ATCC 35678 / DSM 2160 / CIP 103997 / JCM 8858 / NBRC 14720 / NCIMB 2260 / Gabara) (NCBI:txid348780)

Secondary structure (DSSP, 8-state):
-PPEEEEEEE-S-HHHHHHHHHHHHTSSS-GGGEEEEEEEEE------SSS-----TT--------HHHHHHHHHHHTTT-EEEEEEEES-HHHHHHHHHHHTT-SEEEEEEEESSTTSPEEP-HHHHHHHHH-SS-EEEEEEE---/-PPEEEEEEE-S-HHHHHHHHHHHHTSSS-GGGEEEEEEEEE------SSS-----TT--------HHHHHHHHHHHTTT-EEEEEEEES-HHHHHHHHHHHTT-SEEEEEEEESSTTSPEEP-HHHHHHHHH-SS-EEEEEEE---

Nearest PDB structures (foldseek):
  1mjh-assembly1_B  TM=7.267E-01  e=1.809E-07  Methanocaldococcus jannaschii
  3hgm-assembly2_C  TM=7.246E-01  e=1.096E-06  Halomonas elongata
  3fg9-assembly3_E  TM=7.443E-01  e=1.684E-05  Lactiplantibacillus plantarum
  3fg9-assembly2_D  TM=7.155E-01  e=1.160E-05  Lactiplantibacillus plantarum
  4wny-assembly1_A-2  TM=6.921E-01  e=1.583E-05  Burkholderia pseudomallei 1710b

pLDDT: mean 85.98, std 18.61, range [36.47, 98.81]

Sequence (294 aa):
MGEYRVLLPVDTETNRARHAAETVAALPGDGASVHATVLHVIEPFEATDEGPIIETDDIHTDDTLPDSIETAADALRSEGVEVDTRHVEGDPVETILGVARDLDVDSIVMCGRRRSPAGKVLFGSTVQSVLLAAERPVVTVAAEDGQMGEYRVLLPVDTETNRARHAAETVAALPGDGASVHATVLHVIEPFEATDEGPIIETDDIHTDDTLPDSIETAADALRSEGVEVDTRHVEGDPVETILGVARDLDVDSIVMCGRRRSPAGKVLFGSTVQSVLLAAERPVVTVAAEDGQ

Foldseek 3Di:
DAAAEEEEEDELDQQQLLVLLVVQLPDDDALQSYEYEYEYEAEDPPPPPDDDPPPPVPPCCVPDDRPNSVSSVVSSVVRVHHYHYYYYYDDLQVVSQVVCVVVVHQEYEGEFEAQDPPGDTDDDPSLVSCVVDHPHHYHYYYGYPPD/DAAAEEEEEDELDQQQLLVLLVVQLPDDDALQSYEYEYEYEAEDPPPPPDDDPPPPVPPCCVPDDRPNSVSSVVSSVVRVHHYHYYYYYDDLQVVSQVVCVVVVHQEYEGEFEAQDPPGDTDDDPNLVSCVVDHPHHYHYYYGYPDD